Protein AF-A0A7Z9CHX5-F1 (afdb_monomer)

Secondary structure (DSSP, 8-state):
-PPP-HHHHHHT-SSHHHHHHHHHHHHHHHHT-HHHHHHHHHHHHHHHHHHHHHHHHHHH--HHHHHHHHHHHHHHHH-TT-THHHHHHHHHHHHTTSS-HHHHHHHHHHHHHHHHHHS--B-TTSPBP---HHHHHHHHHHHIIIIITS-GGGGGHHHHHHHHHHHHH-GGG--HHHHHHHHHHTT-

Nearest PDB structures (foldseek):
  7ae6-assembly1_B  TM=4.075E-01  e=6.495E-02  Aphanizomenon flos-aquae 2012/KM1/D3
  7bxo-assembly1_C  TM=3.123E-01  e=7.344E-01  Shewanella oneidensis MR-1
  6m6u-assembly1_I  TM=2.671E-01  e=7.344E-01  Shewanella oneidensis MR-1
  3nf4-assembly1_A-2  TM=2.092E-01  e=9.150E+00  Mycolicibacterium thermoresistibile

Mean predicted aligned error: 7.62 Å

Foldseek 3Di:
DDDDDLVVLLVLFPDPVLSVLLVQLVVCLVVQVLLSNLLSLLVSLLVLLLVLLVCCCPVVVDVLSVVLNVVLVVVCVVPVPDPVSSLVSLVSCVVLVVDDPLLSVLSVLSVVSNCQSVDQPQPPPRDRDRDDSVVSVVSSVSCSVRGRSDHSCVSCVVVVVVVLVVCVVVVVNPPVVVPVVSVVVVPD

pLDDT: mean 88.5, std 14.32, range [36.94, 98.69]

Solvent-accessible surface area (backbone atoms only — not comparable to full-atom values): 10564 Å² total; per-residue (Å²): 131,84,79,90,49,70,68,70,53,49,72,50,28,55,49,67,70,55,40,61,56,45,51,56,28,51,54,25,45,77,75,64,40,31,40,58,17,42,43,50,47,48,54,50,51,58,50,47,54,52,50,37,33,48,50,35,28,76,78,67,62,35,63,68,36,45,53,52,51,54,55,41,51,51,45,40,70,77,36,76,86,56,70,63,46,64,57,50,51,56,50,52,37,37,77,69,63,57,35,55,73,67,57,50,50,52,52,51,54,43,48,55,53,24,51,46,42,74,43,86,54,61,43,100,83,71,42,66,55,71,62,51,74,65,58,42,51,50,50,53,49,52,45,40,70,68,47,48,38,47,59,60,68,66,59,44,46,71,60,52,53,53,50,51,52,50,43,70,74,38,66,94,70,55,51,77,80,54,52,66,57,51,57,65,65,75,74,117

Sequence (188 aa):
MQEFSIDLASERIHNKRIREYFEEVKKSYYIGNYRSAIVILYTITITDLVYKLIELKDLYGDERATKILNEVEKLQNEKPQSPDWESKLVEELFKRKMLDASEKNNIEALKNHRHLCAHPIITQNYELYNPTKENARSHIRNILEEILTKSPLIWMRDIFEEFIVYISENKDLSVSVLKDDIESILTF

Radius of gyration: 19.94 Å; Cα contacts (8 Å, |Δi|>4): 168; chains: 1; bounding box: 38×42×65 Å

Organism: NCBI:txid1015

Structure (mmCIF, N/CA/C/O backbone):
data_AF-A0A7Z9CHX5-F1
#
_entry.id   AF-A0A7Z9CHX5-F1
#
loop_
_atom_site.group_PDB
_atom_site.id
_atom_site.type_symbol
_atom_site.label_atom_id
_atom_site.label_alt_id
_atom_site.label_comp_id
_atom_site.label_asym_id
_atom_site.label_entity_id
_atom_site.label_seq_id
_atom_site.pdbx_PDB_ins_code
_atom_site.Cartn_x
_atom_site.Cartn_y
_atom_site.Cartn_z
_atom_site.occupancy
_atom_site.B_iso_or_equiv
_atom_site.auth_seq_id
_atom_site.auth_comp_id
_atom_site.auth_asym_id
_atom_site.auth_atom_id
_atom_site.pdbx_PDB_model_num
ATOM 1 N N . MET A 1 1 ? 15.903 -21.264 6.590 1.00 50.12 1 MET A N 1
ATOM 2 C CA . MET A 1 1 ? 15.083 -20.056 6.365 1.00 50.12 1 MET A CA 1
ATOM 3 C C . MET A 1 1 ? 14.261 -20.329 5.117 1.00 50.12 1 MET A C 1
ATOM 5 O O . MET A 1 1 ? 14.862 -20.641 4.099 1.00 50.12 1 MET A O 1
ATOM 9 N N . GLN A 1 2 ? 12.933 -20.384 5.218 1.00 60.78 2 GLN A N 1
ATOM 10 C CA . GLN A 1 2 ? 12.078 -20.681 4.063 1.00 60.78 2 GLN A CA 1
ATOM 11 C C . GLN A 1 2 ? 12.155 -19.505 3.078 1.00 60.78 2 GLN A C 1
ATOM 13 O O . GLN A 1 2 ? 12.167 -18.350 3.505 1.00 60.78 2 GLN A O 1
ATOM 18 N N . GLU A 1 3 ? 12.282 -19.784 1.783 1.00 81.75 3 GLU A N 1
ATOM 19 C CA . GLU A 1 3 ? 12.372 -18.737 0.766 1.00 81.75 3 GLU A CA 1
ATOM 20 C C . GLU A 1 3 ? 11.036 -17.983 0.658 1.00 81.75 3 GLU A C 1
ATOM 22 O O . GLU A 1 3 ? 9.967 -18.594 0.650 1.00 81.75 3 GLU A O 1
ATOM 27 N N . PHE A 1 4 ? 11.083 -16.648 0.604 1.00 88.81 4 PHE A N 1
ATOM 28 C CA . PHE A 1 4 ? 9.880 -15.819 0.494 1.00 88.81 4 PHE A CA 1
ATOM 29 C C . PHE A 1 4 ? 9.125 -16.109 -0.813 1.00 88.81 4 PHE A C 1
ATOM 31 O O . PHE A 1 4 ? 9.686 -15.962 -1.905 1.00 88.81 4 PHE A O 1
ATOM 38 N N . SER A 1 5 ? 7.838 -16.444 -0.689 1.00 94.56 5 SER A N 1
ATOM 39 C CA . SER A 1 5 ? 6.918 -16.668 -1.806 1.00 94.56 5 SER A CA 1
ATOM 40 C C . SER A 1 5 ? 5.875 -15.554 -1.874 1.00 94.56 5 SER A C 1
ATOM 42 O O . SER A 1 5 ? 5.124 -15.344 -0.919 1.00 94.56 5 SER A O 1
ATOM 44 N N . ILE A 1 6 ? 5.814 -14.866 -3.020 1.00 96.00 6 ILE A N 1
ATOM 45 C CA . ILE A 1 6 ? 4.810 -13.826 -3.293 1.00 96.00 6 ILE A CA 1
ATOM 46 C C . ILE A 1 6 ? 3.403 -14.431 -3.254 1.00 96.00 6 ILE A C 1
ATOM 48 O O . ILE A 1 6 ? 2.499 -13.812 -2.701 1.00 96.00 6 ILE A O 1
ATOM 52 N N . ASP A 1 7 ? 3.221 -15.642 -3.790 1.00 95.12 7 ASP A N 1
ATOM 53 C CA . ASP A 1 7 ? 1.917 -16.307 -3.830 1.00 95.12 7 ASP A CA 1
ATOM 54 C C . ASP A 1 7 ? 1.389 -16.580 -2.421 1.00 95.12 7 ASP A C 1
ATOM 56 O O . ASP A 1 7 ? 0.318 -16.089 -2.068 1.00 95.12 7 ASP A O 1
ATOM 60 N N . LEU A 1 8 ? 2.187 -17.242 -1.577 1.00 94.81 8 LEU A N 1
ATOM 61 C CA . LEU A 1 8 ? 1.793 -17.544 -0.196 1.00 94.81 8 LEU A CA 1
ATOM 62 C C . LEU A 1 8 ? 1.582 -16.270 0.633 1.00 94.81 8 LEU A C 1
ATOM 64 O O . LEU A 1 8 ? 0.667 -16.187 1.449 1.00 94.81 8 LEU A O 1
ATOM 68 N N . ALA A 1 9 ? 2.419 -15.247 0.432 1.00 94.88 9 ALA A N 1
ATOM 69 C CA . ALA A 1 9 ? 2.255 -13.978 1.129 1.00 94.88 9 ALA A CA 1
ATOM 70 C C . ALA A 1 9 ? 0.977 -13.240 0.695 1.00 94.88 9 ALA A C 1
ATOM 72 O O . ALA A 1 9 ? 0.305 -12.659 1.547 1.00 94.88 9 ALA A O 1
ATOM 73 N N . SER A 1 10 ? 0.612 -13.301 -0.590 1.00 95.88 10 SER A N 1
ATOM 74 C CA . SER A 1 10 ? -0.576 -12.630 -1.133 1.00 95.88 10 SER A CA 1
ATOM 75 C C . SER A 1 10 ? -1.896 -13.183 -0.589 1.00 95.88 10 SER A C 1
ATOM 77 O O . SER A 1 10 ? -2.858 -12.435 -0.416 1.00 95.88 10 SER A O 1
ATOM 79 N N . GLU A 1 11 ? -1.945 -14.465 -0.221 1.00 95.56 11 GLU A N 1
ATOM 80 C CA . GLU A 1 11 ? -3.132 -15.066 0.402 1.00 95.56 11 GLU A CA 1
ATOM 81 C C . GLU A 1 11 ? -3.474 -14.399 1.742 1.00 95.56 11 GLU A C 1
ATOM 83 O O . GLU A 1 11 ? -4.648 -14.235 2.078 1.00 95.56 11 GLU A O 1
ATOM 88 N N . ARG A 1 12 ? -2.451 -13.918 2.458 1.00 95.75 12 ARG A N 1
ATOM 89 C CA . ARG A 1 12 ? -2.573 -13.263 3.768 1.00 95.75 12 ARG A CA 1
ATOM 90 C C . ARG A 1 12 ? -2.937 -11.779 3.697 1.00 95.75 12 ARG A C 1
ATOM 92 O O . ARG A 1 12 ? -3.021 -11.146 4.743 1.00 95.75 12 ARG A O 1
ATOM 99 N N . ILE A 1 13 ? -3.132 -11.202 2.507 1.00 97.69 13 ILE A N 1
ATOM 100 C CA . ILE A 1 13 ? -3.602 -9.812 2.378 1.00 97.69 13 ILE A CA 1
ATOM 101 C C . ILE A 1 13 ? -4.917 -9.664 3.151 1.00 97.69 13 ILE A C 1
ATOM 103 O O . ILE A 1 13 ? -5.828 -10.464 2.948 1.00 97.69 13 ILE A O 1
ATOM 107 N N . HIS A 1 14 ? -5.020 -8.657 4.020 1.00 94.19 14 HIS A N 1
ATOM 108 C CA . HIS A 1 14 ? -6.171 -8.465 4.912 1.00 94.19 14 HIS A CA 1
ATOM 109 C C . HIS A 1 14 ? -7.459 -8.211 4.119 1.00 94.19 14 HIS A C 1
ATOM 111 O O . HIS A 1 14 ? -8.457 -8.919 4.262 1.00 94.19 14 HIS A O 1
ATOM 117 N N . ASN A 1 15 ? -7.424 -7.235 3.210 1.00 95.75 15 ASN A N 1
ATOM 118 C CA . ASN A 1 15 ? -8.596 -6.827 2.447 1.00 95.75 15 ASN A CA 1
ATOM 119 C C . ASN A 1 15 ? -8.788 -7.684 1.181 1.00 95.75 15 ASN A C 1
ATOM 121 O O . ASN A 1 15 ? -7.935 -7.721 0.292 1.00 95.75 15 ASN A O 1
ATOM 125 N N . LYS A 1 16 ? -9.957 -8.326 1.048 1.00 96.25 16 LYS A N 1
ATOM 126 C CA . LYS A 1 16 ? -10.277 -9.191 -0.102 1.00 96.25 16 LYS A CA 1
ATOM 127 C C . LYS A 1 16 ? -10.200 -8.465 -1.454 1.00 96.25 16 LYS A C 1
ATOM 129 O O . LYS A 1 16 ? -9.682 -9.046 -2.401 1.00 96.25 16 LYS A O 1
ATOM 134 N N . ARG A 1 17 ? -10.670 -7.215 -1.546 1.00 96.88 17 ARG A N 1
ATOM 135 C CA . ARG A 1 17 ? -10.627 -6.434 -2.800 1.00 96.88 17 ARG A CA 1
ATOM 136 C C . ARG A 1 17 ? -9.188 -6.122 -3.202 1.00 96.88 17 ARG A C 1
ATOM 138 O O . ARG A 1 17 ? -8.826 -6.245 -4.363 1.00 96.88 17 ARG A O 1
ATOM 145 N N . ILE A 1 18 ? -8.349 -5.778 -2.225 1.00 98.12 18 ILE A N 1
ATOM 146 C CA . ILE A 1 18 ? -6.919 -5.541 -2.457 1.00 98.12 18 ILE A CA 1
ATOM 147 C C . ILE A 1 18 ? -6.226 -6.823 -2.918 1.00 98.12 18 ILE A C 1
ATOM 149 O O . ILE A 1 18 ? -5.409 -6.764 -3.832 1.00 98.12 18 ILE A O 1
ATOM 153 N N . ARG A 1 19 ? -6.590 -7.984 -2.359 1.00 97.69 19 ARG A N 1
ATOM 154 C CA . ARG A 1 19 ? -6.088 -9.286 -2.825 1.00 97.69 19 ARG A CA 1
ATOM 155 C C . ARG A 1 19 ? -6.434 -9.540 -4.295 1.00 97.69 19 ARG A C 1
ATOM 157 O O . ARG A 1 19 ? -5.580 -9.999 -5.041 1.00 97.69 19 ARG A O 1
ATOM 164 N N . GLU A 1 20 ? -7.654 -9.208 -4.716 1.00 97.19 20 GLU A N 1
ATOM 165 C CA . GLU A 1 20 ? -8.083 -9.326 -6.117 1.00 97.19 20 GLU A CA 1
ATOM 166 C C . GLU A 1 20 ? -7.266 -8.405 -7.038 1.00 97.19 20 GLU A C 1
ATOM 168 O O . GLU A 1 20 ? -6.763 -8.862 -8.064 1.00 97.19 20 GLU A O 1
ATOM 173 N N . TYR A 1 21 ? -7.041 -7.144 -6.652 1.00 97.75 21 TYR A N 1
ATOM 174 C CA . TYR A 1 21 ? -6.193 -6.221 -7.421 1.00 97.75 21 TYR A CA 1
ATOM 175 C C . TYR A 1 21 ? -4.714 -6.638 -7.439 1.00 97.75 21 TYR A C 1
ATOM 177 O O . TYR A 1 21 ? -4.013 -6.437 -8.431 1.00 97.75 21 TYR A O 1
ATOM 185 N N . PHE A 1 22 ? -4.227 -7.266 -6.367 1.00 98.31 22 PHE A N 1
ATOM 186 C CA . PHE A 1 22 ? -2.847 -7.742 -6.268 1.00 98.31 22 PHE A CA 1
ATOM 187 C C . PHE A 1 22 ? -2.510 -8.821 -7.315 1.00 98.31 22 PHE A C 1
ATOM 189 O O . PHE A 1 22 ? -1.349 -8.966 -7.707 1.00 98.31 22 PHE A O 1
ATOM 196 N N . GLU A 1 23 ? -3.503 -9.536 -7.852 1.00 98.00 23 GLU A N 1
ATOM 197 C CA . GLU A 1 23 ? -3.284 -10.483 -8.951 1.00 98.00 23 GLU A CA 1
ATOM 198 C C . GLU A 1 23 ? -2.727 -9.812 -10.216 1.00 98.00 23 GLU A C 1
ATOM 200 O O . GLU A 1 23 ? -1.956 -10.429 -10.955 1.00 98.00 23 GLU A O 1
ATOM 205 N N . GLU A 1 24 ? -3.044 -8.538 -10.462 1.00 97.56 24 GLU A N 1
ATOM 206 C CA . GLU A 1 24 ? -2.450 -7.781 -11.569 1.00 97.56 24 GLU A CA 1
ATOM 207 C C . GLU A 1 24 ? -0.955 -7.521 -11.345 1.00 97.56 24 GLU A C 1
ATOM 209 O O . GLU A 1 24 ? -0.154 -7.640 -12.282 1.00 97.56 24 GLU A O 1
ATOM 214 N N . VAL A 1 25 ? -0.562 -7.240 -10.097 1.00 98.38 25 VAL A N 1
ATOM 215 C CA . VAL A 1 25 ? 0.845 -7.085 -9.700 1.00 98.38 25 VAL A CA 1
ATOM 216 C C . VAL A 1 25 ? 1.593 -8.396 -9.916 1.00 98.38 25 VAL A C 1
ATOM 218 O O . VAL A 1 25 ? 2.643 -8.396 -10.561 1.00 98.38 25 VAL A O 1
ATOM 221 N N . LYS A 1 26 ? 1.033 -9.521 -9.449 1.00 97.94 26 LYS A N 1
ATOM 222 C CA . LYS A 1 26 ? 1.623 -10.860 -9.614 1.00 97.94 26 LYS A CA 1
ATOM 223 C C . LYS A 1 26 ? 1.834 -11.217 -11.076 1.00 97.94 26 LYS A C 1
ATOM 225 O O . LYS A 1 26 ? 2.949 -11.554 -11.471 1.00 97.94 26 LYS A O 1
ATOM 230 N N . LYS A 1 27 ? 0.782 -11.119 -11.893 1.00 98.12 27 LYS A N 1
ATOM 231 C CA . LYS A 1 27 ? 0.847 -11.448 -13.326 1.00 98.12 27 LYS A CA 1
ATOM 232 C C . LYS A 1 27 ? 1.874 -10.578 -14.044 1.00 98.12 27 LYS A C 1
ATOM 234 O O . LYS A 1 27 ? 2.693 -11.097 -14.799 1.00 98.12 27 LYS A O 1
ATOM 239 N N . SER A 1 28 ? 1.876 -9.274 -13.761 1.00 98.06 28 SER A N 1
ATOM 240 C CA . SER A 1 28 ? 2.847 -8.340 -14.337 1.00 98.06 28 SER A CA 1
ATOM 241 C C . SER A 1 28 ? 4.276 -8.687 -13.925 1.00 98.06 28 SER A C 1
ATOM 243 O O . SER A 1 28 ? 5.165 -8.714 -14.772 1.00 98.06 28 SER A O 1
ATOM 245 N N . TYR A 1 29 ? 4.500 -9.006 -12.649 1.00 98.19 29 TYR A N 1
ATOM 246 C CA . TYR A 1 29 ? 5.808 -9.402 -12.139 1.00 98.19 29 TYR A CA 1
ATOM 247 C C . TYR A 1 29 ? 6.320 -10.692 -12.796 1.00 98.19 29 TYR A C 1
ATOM 249 O O . TYR A 1 29 ? 7.445 -10.716 -13.292 1.00 98.19 29 TYR A O 1
ATOM 257 N N . TYR A 1 30 ? 5.496 -11.743 -12.859 1.00 97.81 30 TYR A N 1
ATOM 258 C CA . TYR A 1 30 ? 5.911 -13.045 -13.392 1.00 97.81 30 TYR A CA 1
ATOM 259 C C . TYR A 1 30 ? 6.197 -13.036 -14.897 1.00 97.81 30 TYR A C 1
ATOM 261 O O . TYR A 1 30 ? 7.071 -13.771 -15.351 1.00 97.81 30 TYR A O 1
ATOM 269 N N . ILE A 1 31 ? 5.510 -12.185 -15.663 1.00 97.38 31 ILE A N 1
ATOM 270 C CA . ILE A 1 31 ? 5.726 -12.033 -17.112 1.00 97.38 31 ILE A CA 1
ATOM 271 C C . ILE A 1 31 ? 6.896 -11.071 -17.418 1.00 97.38 31 ILE A C 1
ATOM 273 O O . ILE A 1 31 ? 7.358 -10.996 -18.553 1.00 97.38 31 ILE A O 1
ATOM 277 N N . GLY A 1 32 ? 7.429 -10.366 -16.413 1.00 97.12 32 GLY A N 1
ATOM 278 C CA . GLY A 1 32 ? 8.557 -9.440 -16.570 1.00 97.12 32 GLY A CA 1
ATOM 279 C C . GLY A 1 32 ? 8.164 -7.983 -16.839 1.00 97.12 32 GLY A C 1
ATOM 280 O O . GLY A 1 32 ? 9.024 -7.150 -17.118 1.00 97.12 32 GLY A O 1
ATOM 281 N N . ASN A 1 33 ? 6.883 -7.637 -16.698 1.00 97.12 33 ASN A N 1
ATOM 282 C CA . ASN A 1 33 ? 6.365 -6.272 -16.812 1.00 97.12 33 ASN A CA 1
ATOM 283 C C . ASN A 1 33 ? 6.581 -5.491 -15.503 1.00 97.12 33 ASN A C 1
ATOM 285 O O . ASN A 1 33 ? 5.632 -5.042 -14.854 1.00 97.12 33 ASN A O 1
ATOM 289 N N . TYR A 1 34 ? 7.840 -5.326 -15.093 1.00 97.56 34 TYR A N 1
ATOM 290 C CA . TYR A 1 34 ? 8.193 -4.773 -13.781 1.00 97.56 34 TYR A CA 1
ATOM 291 C C . TYR A 1 34 ? 7.761 -3.314 -13.591 1.00 97.56 34 TYR A C 1
ATOM 293 O O . TYR A 1 34 ? 7.336 -2.945 -12.497 1.00 97.56 34 TYR A O 1
ATOM 301 N N . ARG A 1 35 ? 7.798 -2.497 -14.653 1.00 95.75 35 ARG A N 1
ATOM 302 C CA . ARG A 1 35 ? 7.271 -1.119 -14.623 1.00 95.75 35 ARG A CA 1
ATOM 303 C C . ARG A 1 35 ? 5.796 -1.105 -14.226 1.00 95.75 35 ARG A C 1
ATOM 305 O O . ARG A 1 35 ? 5.418 -0.390 -13.303 1.00 95.75 35 ARG A O 1
ATOM 312 N N . SER A 1 36 ? 4.983 -1.930 -14.886 1.00 96.56 36 SER A N 1
ATOM 313 C CA . SER A 1 36 ? 3.549 -2.046 -14.604 1.00 96.56 36 SER A CA 1
ATOM 314 C C . SER A 1 36 ? 3.295 -2.606 -13.209 1.00 96.56 36 SER A C 1
ATOM 316 O O . SER A 1 36 ? 2.463 -2.068 -12.485 1.00 96.56 36 SER A O 1
ATOM 318 N N . ALA A 1 37 ? 4.058 -3.625 -12.798 1.00 98.19 37 ALA A N 1
ATOM 319 C CA . ALA A 1 37 ? 3.951 -4.199 -11.460 1.00 98.19 37 ALA A CA 1
ATOM 320 C C . ALA A 1 37 ? 4.184 -3.142 -10.365 1.00 98.19 37 ALA A C 1
ATOM 322 O O . ALA A 1 37 ? 3.389 -3.055 -9.436 1.00 98.19 37 ALA A O 1
ATOM 323 N N . ILE A 1 38 ? 5.218 -2.300 -10.499 1.00 98.19 38 ILE A N 1
ATOM 324 C CA . ILE A 1 38 ? 5.507 -1.212 -9.549 1.00 98.19 38 ILE A CA 1
ATOM 325 C C . ILE A 1 38 ? 4.393 -0.160 -9.532 1.00 98.19 38 ILE A C 1
ATOM 327 O O . ILE A 1 38 ? 3.987 0.283 -8.457 1.00 98.19 38 ILE A O 1
ATOM 331 N N . VAL A 1 39 ? 3.896 0.245 -10.705 1.00 97.50 39 VAL A N 1
ATOM 332 C CA . VAL A 1 39 ? 2.829 1.253 -10.802 1.00 97.50 39 VAL A CA 1
ATOM 333 C C . VAL A 1 39 ? 1.558 0.766 -10.105 1.00 97.50 39 VAL A C 1
ATOM 335 O O . VAL A 1 39 ? 1.023 1.486 -9.264 1.00 97.50 39 VAL A O 1
ATOM 338 N N . ILE A 1 40 ? 1.120 -0.462 -10.396 1.00 98.00 40 ILE A N 1
ATOM 339 C CA . ILE A 1 40 ? -0.094 -1.041 -9.805 1.00 98.00 40 ILE A CA 1
ATOM 340 C C . ILE A 1 40 ? 0.102 -1.290 -8.307 1.00 98.00 40 ILE A C 1
ATOM 342 O O . ILE A 1 40 ? -0.789 -0.967 -7.524 1.00 98.00 40 ILE A O 1
ATOM 346 N N . LEU A 1 41 ? 1.274 -1.790 -7.890 1.00 98.69 41 LEU A N 1
ATOM 347 C CA . LEU A 1 41 ? 1.590 -2.015 -6.478 1.00 98.69 41 LEU A CA 1
ATOM 348 C C . LEU A 1 41 ? 1.421 -0.732 -5.659 1.00 98.69 41 LEU A C 1
ATOM 350 O O . LEU A 1 41 ? 0.815 -0.763 -4.596 1.00 98.69 41 LEU A O 1
ATOM 354 N N . TYR A 1 42 ? 1.909 0.405 -6.155 1.00 98.50 42 TYR A N 1
ATOM 355 C CA . TYR A 1 42 ? 1.734 1.677 -5.458 1.00 98.50 42 TYR A CA 1
ATOM 356 C C . TYR A 1 42 ? 0.260 2.088 -5.358 1.00 98.50 42 TYR A C 1
ATOM 358 O O . TYR A 1 42 ? -0.202 2.463 -4.280 1.00 98.50 42 TYR A O 1
ATOM 366 N N . THR A 1 43 ? -0.495 1.962 -6.454 1.00 97.69 43 THR A N 1
ATOM 367 C CA . THR A 1 43 ? -1.931 2.274 -6.480 1.00 97.69 43 THR A CA 1
ATOM 368 C C . THR A 1 43 ? -2.708 1.469 -5.438 1.00 97.69 43 THR A C 1
ATOM 370 O O . THR A 1 43 ? -3.498 2.040 -4.681 1.00 97.69 43 THR A O 1
ATOM 373 N N . ILE A 1 44 ? -2.472 0.158 -5.352 1.00 98.25 44 ILE A N 1
ATOM 374 C CA . ILE A 1 44 ? -3.174 -0.686 -4.378 1.00 98.25 44 ILE A CA 1
ATOM 375 C C . ILE A 1 44 ? -2.703 -0.430 -2.944 1.00 98.25 44 ILE A C 1
ATOM 377 O O . ILE A 1 44 ? -3.530 -0.507 -2.045 1.00 98.25 44 ILE A O 1
ATOM 381 N N . THR A 1 45 ? -1.436 -0.059 -2.717 1.00 98.62 45 THR A N 1
ATOM 382 C CA . THR A 1 45 ? -0.937 0.330 -1.385 1.00 98.62 45 THR A CA 1
ATOM 383 C C . THR A 1 45 ? -1.698 1.532 -0.844 1.00 98.62 45 THR A C 1
ATOM 385 O O . THR A 1 45 ? -2.222 1.479 0.264 1.00 98.62 45 THR A O 1
ATOM 388 N N . ILE A 1 46 ? -1.810 2.607 -1.628 1.00 98.38 46 ILE A N 1
ATOM 389 C CA . ILE A 1 46 ? -2.542 3.809 -1.203 1.00 98.38 46 ILE A CA 1
ATOM 390 C C . ILE A 1 46 ? -4.027 3.491 -0.988 1.00 98.38 46 ILE A C 1
ATOM 392 O O . ILE A 1 46 ? -4.619 3.925 -0.001 1.00 98.38 46 ILE A O 1
ATOM 396 N N . THR A 1 47 ? -4.616 2.682 -1.870 1.00 97.94 47 THR A N 1
ATOM 397 C CA . THR A 1 47 ? -6.020 2.259 -1.751 1.00 97.94 47 THR A CA 1
ATOM 398 C C . THR A 1 47 ? -6.263 1.428 -0.486 1.00 97.94 47 THR A C 1
ATOM 400 O O . THR A 1 47 ? -7.249 1.651 0.214 1.00 97.94 47 THR A O 1
ATOM 403 N N . ASP A 1 48 ? -5.360 0.502 -0.158 1.00 98.50 48 ASP A N 1
ATOM 404 C CA . ASP A 1 48 ? -5.429 -0.330 1.047 1.00 98.50 48 ASP A CA 1
ATOM 405 C C 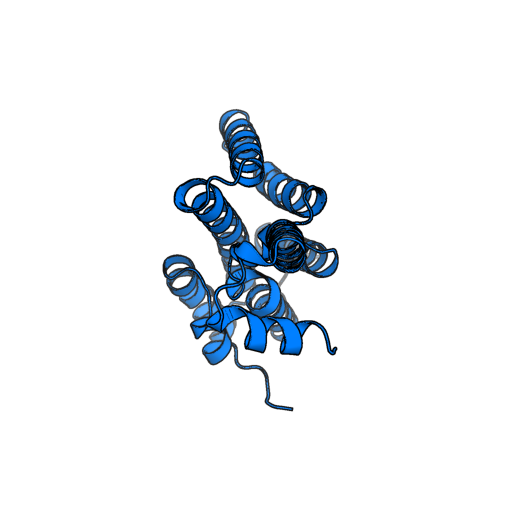. ASP A 1 48 ? -5.353 0.514 2.326 1.00 98.50 48 ASP A C 1
ATOM 407 O O . ASP A 1 48 ? -6.155 0.314 3.238 1.00 98.50 48 ASP A O 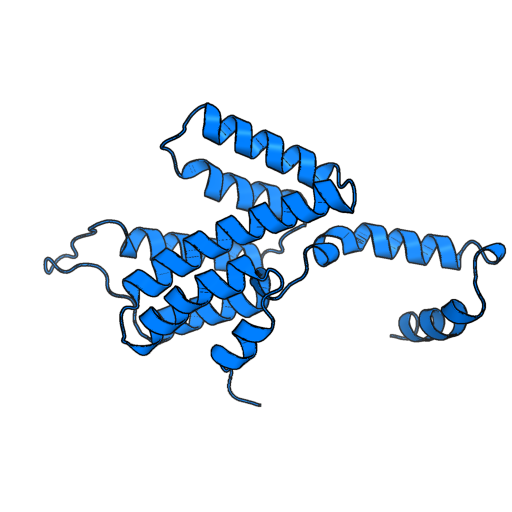1
ATOM 411 N N . LEU A 1 49 ? -4.469 1.519 2.370 1.00 98.50 49 LEU A N 1
ATOM 412 C CA . LEU A 1 49 ? -4.391 2.460 3.494 1.00 98.50 49 LEU A CA 1
ATOM 413 C C . LEU A 1 49 ? -5.714 3.211 3.703 1.00 98.50 49 LEU A C 1
ATOM 415 O O . LEU A 1 49 ? -6.181 3.331 4.836 1.00 98.50 49 LEU A O 1
ATOM 419 N N . VAL A 1 50 ? -6.354 3.669 2.623 1.00 98.12 50 VAL A N 1
ATOM 420 C CA . VAL A 1 50 ? -7.672 4.320 2.700 1.00 98.12 50 VAL A CA 1
ATOM 421 C C . VAL A 1 50 ? -8.739 3.343 3.197 1.00 98.12 50 VAL A C 1
ATOM 423 O O . VAL A 1 50 ? -9.515 3.689 4.085 1.00 98.12 50 VAL A O 1
ATOM 426 N N . TYR A 1 51 ? -8.774 2.111 2.682 1.00 98.12 51 TYR A N 1
ATOM 427 C CA . TYR A 1 51 ? -9.735 1.099 3.134 1.00 98.12 51 TYR A CA 1
ATOM 428 C C . TYR A 1 51 ? -9.569 0.745 4.608 1.00 98.12 51 TYR A C 1
ATOM 430 O O . TYR A 1 51 ? -10.568 0.613 5.310 1.00 98.12 51 TYR A O 1
ATOM 438 N N . LYS A 1 52 ? -8.334 0.660 5.095 1.00 97.88 52 LYS A N 1
ATOM 439 C CA . LYS A 1 52 ? -8.040 0.452 6.514 1.00 97.88 52 LYS A CA 1
ATOM 440 C C . LYS A 1 52 ? -8.539 1.596 7.387 1.00 97.88 52 LYS A C 1
ATOM 442 O O . LYS A 1 52 ? -9.134 1.346 8.429 1.00 97.88 52 LYS A O 1
ATOM 447 N N . LEU A 1 53 ? -8.360 2.843 6.953 1.00 98.06 53 LEU A N 1
ATOM 448 C CA . LEU A 1 53 ? -8.916 4.000 7.658 1.00 98.06 53 LEU A CA 1
ATOM 449 C C . LEU A 1 53 ? -10.449 3.988 7.672 1.00 98.06 53 LEU A C 1
ATOM 451 O O . LEU A 1 53 ? -11.049 4.318 8.693 1.00 98.06 53 LEU A O 1
ATOM 455 N N . ILE A 1 54 ? -11.084 3.596 6.565 1.00 97.62 54 ILE A N 1
ATOM 456 C CA . ILE A 1 54 ? -12.544 3.447 6.493 1.00 97.62 54 ILE A CA 1
ATOM 457 C C . ILE A 1 54 ? -13.011 2.355 7.460 1.00 97.62 54 ILE A C 1
ATOM 459 O O . ILE A 1 54 ? -13.945 2.590 8.217 1.00 97.62 54 ILE A O 1
ATOM 463 N N . GLU A 1 55 ? -12.332 1.206 7.499 1.00 96.62 55 GLU A N 1
ATOM 464 C CA . GLU A 1 55 ? -12.634 0.118 8.437 1.00 96.62 55 GLU A CA 1
ATOM 465 C C . GLU A 1 55 ? -12.523 0.586 9.899 1.00 96.62 55 GLU A C 1
ATOM 467 O O . GLU A 1 55 ? -13.432 0.344 10.691 1.00 96.62 55 GLU A O 1
ATOM 472 N N . LEU A 1 56 ? -11.463 1.327 10.245 1.00 95.81 56 LEU A N 1
ATOM 473 C CA . LEU A 1 56 ? -11.289 1.922 11.577 1.00 95.81 56 LEU A CA 1
ATOM 474 C C . LEU A 1 56 ? -12.389 2.915 11.943 1.00 95.81 56 LEU A C 1
ATOM 476 O O . LEU A 1 56 ? -12.892 2.894 13.067 1.00 95.81 56 LEU A O 1
ATOM 480 N N . LYS A 1 57 ? -12.780 3.772 11.000 1.00 96.25 57 LYS A N 1
ATOM 481 C CA . LYS A 1 57 ? -13.871 4.726 11.198 1.00 96.25 57 LYS A CA 1
ATOM 482 C C . LYS A 1 57 ? -15.206 4.008 11.401 1.00 96.25 57 LYS A C 1
ATOM 484 O O . LYS A 1 57 ? -15.897 4.278 12.377 1.00 96.25 57 LYS A O 1
ATOM 489 N N . ASP A 1 58 ? -15.567 3.118 10.482 1.00 95.94 58 ASP A N 1
ATOM 490 C CA . ASP A 1 58 ? -16.921 2.569 10.390 1.00 95.94 58 ASP A CA 1
ATOM 491 C C . ASP A 1 58 ? -17.180 1.463 11.420 1.00 95.94 58 ASP A C 1
ATOM 493 O O . ASP A 1 58 ? -18.284 1.380 11.955 1.00 95.94 58 ASP A O 1
ATOM 497 N N . LEU A 1 59 ? -16.184 0.615 11.707 1.00 93.75 59 LEU A N 1
ATOM 498 C CA . LEU A 1 59 ? -16.354 -0.523 12.620 1.00 93.75 59 LEU A CA 1
ATOM 499 C C . LEU A 1 59 ? -15.948 -0.207 14.060 1.00 93.75 59 LEU A C 1
ATOM 501 O O . LEU A 1 59 ? -16.526 -0.772 14.986 1.00 93.75 59 LEU A O 1
ATOM 505 N N . TYR A 1 60 ? -14.965 0.675 14.250 1.00 91.56 60 TYR A N 1
ATOM 506 C CA . TYR A 1 60 ? -14.368 0.934 15.565 1.00 91.56 60 TYR A CA 1
ATOM 507 C C . TYR A 1 60 ? -14.550 2.377 16.046 1.00 91.56 60 TYR A C 1
ATOM 509 O O . TYR A 1 60 ? -14.187 2.687 17.178 1.00 91.56 60 TYR A O 1
ATOM 517 N N . GLY A 1 61 ? -15.112 3.264 15.217 1.00 92.00 61 GLY A N 1
ATOM 518 C CA . GLY A 1 61 ? -15.326 4.663 15.583 1.00 92.00 61 GLY A CA 1
ATOM 519 C C . GLY A 1 61 ? -14.031 5.444 15.828 1.00 92.00 61 GLY A C 1
ATOM 520 O O . GLY A 1 61 ? -14.049 6.398 16.603 1.00 92.00 61 GLY A O 1
ATOM 521 N N . ASP A 1 62 ? -12.901 5.059 15.214 1.00 93.31 62 ASP A N 1
ATOM 522 C CA . ASP A 1 62 ? -11.619 5.740 15.448 1.00 93.31 62 ASP A CA 1
ATOM 523 C C . ASP A 1 62 ? -11.673 7.191 14.918 1.00 93.31 62 ASP A C 1
ATOM 525 O O . ASP A 1 62 ? -11.702 7.472 13.710 1.00 93.31 62 ASP A O 1
ATOM 529 N N . GLU A 1 63 ? -11.660 8.154 15.844 1.00 93.56 63 GLU A N 1
ATOM 530 C CA . GLU A 1 63 ? -11.661 9.579 15.516 1.00 93.56 63 GLU A CA 1
ATOM 531 C C . GLU A 1 63 ? -10.411 10.024 14.749 1.00 93.56 63 GLU A C 1
ATOM 533 O O . GLU A 1 63 ? -10.481 10.959 13.945 1.00 93.56 63 GLU A O 1
ATOM 538 N N . ARG A 1 64 ? -9.250 9.401 14.996 1.00 94.50 64 ARG A N 1
ATOM 539 C CA . ARG A 1 64 ? -8.009 9.715 14.273 1.00 94.50 64 ARG A CA 1
ATOM 540 C C . ARG A 1 64 ? -8.186 9.343 12.810 1.00 94.50 64 ARG A C 1
ATOM 542 O O . ARG A 1 64 ? -7.875 10.166 11.952 1.00 94.50 64 ARG A O 1
ATOM 549 N N . ALA A 1 65 ? -8.747 8.165 12.536 1.00 96.25 65 ALA A N 1
ATOM 550 C CA . ALA A 1 65 ? -9.029 7.727 11.174 1.00 96.25 65 ALA A CA 1
ATOM 551 C C . ALA A 1 65 ? -10.029 8.660 10.473 1.00 96.25 65 ALA A C 1
ATOM 553 O O . ALA A 1 65 ? -9.793 9.086 9.342 1.00 96.25 65 ALA A O 1
ATOM 554 N N . THR A 1 66 ? -11.084 9.068 11.185 1.00 96.88 66 THR A N 1
ATOM 555 C CA . THR A 1 66 ? -12.067 10.052 10.698 1.00 96.88 66 THR A CA 1
ATOM 556 C C . THR A 1 66 ? -11.407 11.376 10.301 1.00 96.88 66 THR A C 1
ATOM 558 O O . THR A 1 66 ? -11.661 11.899 9.217 1.00 96.88 66 THR A O 1
ATOM 561 N N . LYS A 1 67 ? -10.526 11.914 11.155 1.00 97.25 67 LYS A N 1
ATOM 562 C CA . LYS A 1 67 ? -9.812 13.176 10.899 1.00 97.25 67 LYS A CA 1
ATOM 563 C C . LYS A 1 67 ? -8.922 13.077 9.656 1.00 97.25 67 LYS A C 1
ATOM 565 O O . LYS A 1 67 ? -9.002 13.955 8.803 1.00 97.25 67 LYS A O 1
ATOM 570 N N . ILE A 1 68 ? -8.148 11.996 9.516 1.00 97.50 68 ILE A N 1
ATOM 571 C CA . ILE A 1 68 ? -7.286 11.777 8.339 1.00 97.50 68 ILE A CA 1
ATOM 572 C C . ILE A 1 68 ? -8.123 11.702 7.056 1.00 97.50 68 ILE A C 1
ATOM 574 O O . ILE A 1 68 ? -7.785 12.353 6.070 1.00 97.50 68 ILE A O 1
ATOM 578 N N . LEU A 1 69 ? -9.222 10.939 7.064 1.00 97.81 69 LEU A N 1
ATOM 579 C CA . LEU A 1 69 ? -10.093 10.800 5.893 1.00 97.81 69 LEU A CA 1
ATOM 580 C C . LEU A 1 69 ? -10.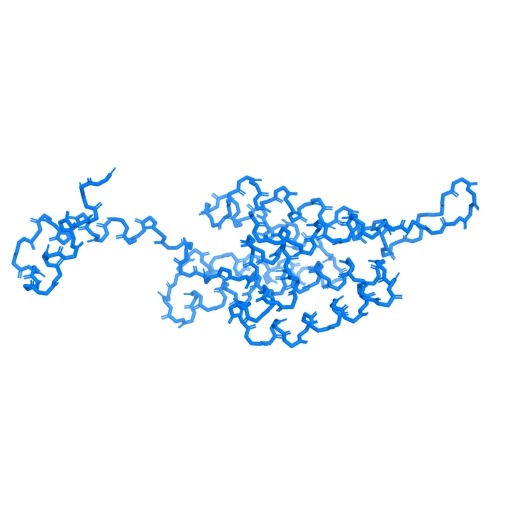682 12.148 5.459 1.00 97.81 69 LEU A C 1
ATOM 582 O O . LEU A 1 69 ? -10.637 12.464 4.274 1.00 97.81 69 LEU A O 1
ATOM 586 N N . ASN A 1 70 ? -11.147 12.967 6.405 1.00 97.06 70 ASN A N 1
ATOM 587 C CA . ASN A 1 70 ? -11.681 14.300 6.107 1.00 97.06 70 ASN A CA 1
ATOM 588 C C . ASN A 1 70 ? -10.609 15.242 5.527 1.00 97.06 70 ASN A C 1
ATOM 590 O O . ASN A 1 70 ? -10.887 16.019 4.613 1.00 97.06 70 ASN A O 1
ATOM 594 N N . GLU A 1 71 ? -9.378 15.191 6.048 1.00 95.44 71 GLU A N 1
ATOM 595 C CA . GLU A 1 71 ? -8.252 15.972 5.517 1.00 95.44 71 GLU A CA 1
ATOM 596 C C . GLU A 1 71 ? -7.909 15.558 4.077 1.00 95.44 71 GLU A C 1
ATOM 598 O O . GLU A 1 71 ? -7.708 16.417 3.216 1.00 95.44 71 GLU A O 1
ATOM 603 N N . VAL A 1 72 ? -7.888 14.251 3.798 1.00 95.06 72 VAL A N 1
ATOM 604 C CA . VAL A 1 72 ? -7.642 13.708 2.454 1.00 95.06 72 VAL A CA 1
ATOM 605 C C . VAL A 1 72 ? -8.765 14.076 1.485 1.00 95.06 72 VAL A C 1
ATOM 607 O O . VAL A 1 72 ? -8.481 14.553 0.387 1.00 95.06 72 VAL A O 1
ATOM 610 N N . GLU A 1 73 ? -10.027 13.918 1.887 1.00 95.00 73 GLU A N 1
ATOM 611 C CA . GLU A 1 73 ? -11.192 14.262 1.065 1.00 95.00 73 GLU A CA 1
ATOM 612 C C . GLU A 1 73 ? -11.192 15.751 0.696 1.00 95.00 73 GLU A C 1
ATOM 614 O O . GLU A 1 73 ? -11.423 16.118 -0.458 1.00 95.00 73 GLU A O 1
ATOM 619 N N . LYS A 1 74 ? -10.846 16.625 1.647 1.00 95.44 74 LYS A N 1
ATOM 620 C CA . LYS A 1 74 ? -10.698 18.058 1.384 1.00 95.44 74 LYS A CA 1
ATOM 621 C C . LYS A 1 74 ? -9.642 18.333 0.309 1.00 95.44 74 LYS A C 1
ATOM 623 O O . LYS A 1 74 ? -9.905 19.105 -0.610 1.00 95.44 74 LYS A O 1
ATOM 628 N N . LEU A 1 75 ? -8.478 17.686 0.385 1.00 93.81 75 LEU A N 1
ATOM 629 C CA . LEU A 1 75 ? -7.408 17.856 -0.606 1.00 93.81 75 LEU A CA 1
ATOM 630 C C . LEU A 1 75 ? -7.810 17.350 -1.992 1.00 93.81 75 LEU A C 1
ATOM 632 O O . LEU A 1 75 ? -7.510 18.005 -2.991 1.00 93.81 75 LEU A O 1
ATOM 636 N N . GLN A 1 76 ? -8.506 16.215 -2.053 1.00 92.50 76 GLN A N 1
ATOM 637 C CA . GLN A 1 76 ? -9.039 15.675 -3.303 1.00 92.50 76 GLN A CA 1
ATOM 638 C C . GLN A 1 76 ? -10.078 16.619 -3.921 1.00 92.50 76 GLN A C 1
ATOM 640 O O . GLN A 1 76 ? -10.034 16.862 -5.122 1.00 92.50 76 GLN A O 1
ATOM 645 N N . ASN A 1 77 ? -10.962 17.215 -3.117 1.00 93.56 77 ASN A N 1
ATOM 646 C CA . ASN A 1 77 ? -11.965 18.165 -3.604 1.00 93.56 77 ASN A CA 1
ATOM 647 C C . ASN A 1 77 ? -11.351 19.495 -4.072 1.00 93.56 77 ASN A C 1
ATOM 649 O O . ASN A 1 77 ? -11.783 20.052 -5.081 1.00 93.56 77 ASN A O 1
ATOM 653 N N . GLU A 1 78 ? -10.330 20.002 -3.375 1.00 93.19 78 GLU A N 1
ATOM 654 C CA . GLU A 1 78 ? -9.618 21.228 -3.761 1.00 93.19 78 GLU A CA 1
ATOM 655 C C . GLU A 1 78 ? -8.760 21.035 -5.021 1.00 93.19 78 GLU A C 1
ATOM 657 O O . GLU A 1 78 ? -8.640 21.952 -5.838 1.00 93.19 78 GLU A O 1
ATOM 662 N N . LYS A 1 79 ? -8.151 19.852 -5.189 1.00 91.62 79 LYS A N 1
ATOM 663 C CA . LYS A 1 79 ? -7.272 19.524 -6.322 1.00 91.62 79 LYS A CA 1
ATOM 664 C C . LYS A 1 79 ? -7.545 18.111 -6.872 1.00 91.62 79 LYS A C 1
ATOM 666 O O . LYS A 1 79 ? -6.692 17.234 -6.723 1.00 91.62 79 LYS A O 1
ATOM 671 N N . PRO A 1 80 ? -8.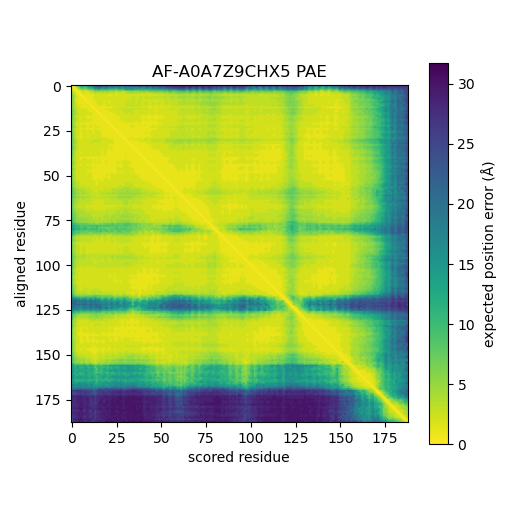651 17.889 -7.608 1.00 86.00 80 PRO A N 1
ATOM 672 C CA . PRO A 1 80 ? -9.075 16.545 -8.038 1.00 86.00 80 PRO A CA 1
ATOM 673 C C . PRO A 1 80 ? -8.085 15.789 -8.928 1.00 86.00 80 PRO A C 1
ATOM 675 O O . PRO A 1 80 ? -8.103 14.565 -8.981 1.00 86.00 80 PRO A O 1
ATOM 678 N N . GLN A 1 81 ? -7.227 16.512 -9.650 1.00 87.44 81 GLN A N 1
ATOM 679 C CA . GLN A 1 81 ? -6.227 15.928 -10.548 1.00 87.44 81 GLN A CA 1
ATOM 680 C C . GLN A 1 81 ? -4.835 15.811 -9.915 1.00 87.44 81 GLN A C 1
ATOM 682 O O . GLN A 1 81 ? -3.922 15.292 -10.557 1.00 87.44 81 GLN A O 1
ATOM 687 N N . SER A 1 82 ? -4.640 16.313 -8.690 1.00 88.62 82 SER A N 1
ATOM 688 C CA . SER A 1 82 ? -3.331 16.268 -8.042 1.00 88.62 82 SER A CA 1
ATOM 689 C C . SER A 1 82 ? -3.137 14.954 -7.279 1.00 88.62 82 SER A C 1
ATOM 691 O O . SER A 1 82 ? -3.978 14.618 -6.446 1.00 88.62 82 SER A O 1
ATOM 693 N N . PRO A 1 83 ? -2.013 14.240 -7.473 1.00 89.12 83 PRO A N 1
ATOM 694 C CA . PRO A 1 83 ? -1.648 13.087 -6.651 1.00 89.12 83 PRO A CA 1
ATOM 695 C C . PRO A 1 83 ? -1.040 13.484 -5.289 1.00 89.12 83 PRO A C 1
ATOM 697 O O . PRO A 1 83 ? -0.649 12.616 -4.512 1.00 89.12 83 PRO A O 1
ATOM 700 N N . ASP A 1 84 ? -0.933 14.779 -4.963 1.00 91.69 84 ASP A N 1
ATOM 701 C CA . ASP A 1 84 ? -0.261 15.249 -3.738 1.00 91.69 84 ASP A CA 1
ATOM 702 C C . ASP A 1 84 ? -0.896 14.690 -2.453 1.00 91.69 84 ASP A C 1
ATOM 704 O O . ASP A 1 84 ? -0.198 14.445 -1.462 1.00 91.69 84 ASP A O 1
ATOM 708 N N . TRP A 1 85 ? -2.211 14.443 -2.471 1.00 95.75 85 TRP A N 1
ATOM 709 C CA . TRP A 1 85 ? -2.940 13.891 -1.326 1.00 95.75 85 TRP A CA 1
ATOM 710 C C . TRP A 1 85 ? -2.413 12.508 -0.910 1.00 95.75 85 TRP A C 1
ATOM 712 O O . TRP A 1 85 ? -2.442 12.188 0.275 1.00 95.75 85 TRP A O 1
ATOM 722 N N . GLU A 1 86 ? -1.878 11.714 -1.846 1.00 96.62 86 GLU A N 1
ATOM 723 C CA . GLU A 1 86 ? -1.340 10.372 -1.578 1.00 96.62 86 GLU A CA 1
ATOM 724 C C . GLU A 1 86 ? -0.133 10.454 -0.637 1.00 96.62 86 GLU A C 1
ATOM 726 O O . GLU A 1 86 ? 0.021 9.660 0.289 1.00 96.62 86 GLU A O 1
ATOM 731 N N . SER A 1 87 ? 0.713 11.468 -0.840 1.00 96.06 87 SER A N 1
ATOM 732 C CA . SER A 1 87 ? 1.884 11.711 0.014 1.00 96.06 87 SER A CA 1
ATOM 733 C C . SER A 1 87 ? 1.455 12.238 1.370 1.00 96.06 87 SER A C 1
ATOM 735 O O . SER A 1 87 ? 1.971 11.817 2.404 1.00 96.06 87 SER A O 1
ATOM 737 N N . LYS A 1 88 ? 0.458 13.126 1.360 1.00 96.62 88 LYS A N 1
ATOM 738 C CA . LYS A 1 88 ? -0.089 13.698 2.578 1.00 96.62 88 LYS A CA 1
ATOM 739 C C . LYS A 1 88 ? -0.730 12.637 3.472 1.00 96.62 88 LYS A C 1
ATOM 741 O O . LYS A 1 88 ? -0.522 12.673 4.679 1.00 96.62 88 LYS A O 1
ATOM 746 N N . LEU A 1 89 ? -1.437 11.668 2.890 1.00 98.19 89 LEU A N 1
ATOM 747 C CA . LEU A 1 89 ? -1.988 10.521 3.610 1.00 98.19 89 LEU A CA 1
ATOM 748 C C . LEU A 1 89 ? -0.892 9.766 4.377 1.00 98.19 89 LEU A C 1
ATOM 750 O O . LEU A 1 89 ? -1.026 9.545 5.578 1.00 98.19 89 LEU A O 1
ATOM 754 N N . VAL A 1 90 ? 0.204 9.406 3.702 1.00 98.12 90 VAL A N 1
ATOM 755 C CA . VAL A 1 90 ? 1.321 8.670 4.319 1.00 98.12 90 VAL A CA 1
ATOM 756 C C . VAL A 1 90 ? 1.973 9.490 5.438 1.00 98.12 90 VAL A C 1
ATOM 758 O O . VAL A 1 90 ? 2.277 8.955 6.504 1.00 98.12 90 VAL A O 1
ATOM 761 N N . GLU A 1 91 ? 2.140 10.800 5.239 1.00 97.62 91 GLU A N 1
ATOM 762 C CA . GLU A 1 91 ? 2.645 11.697 6.281 1.00 97.62 91 GLU A CA 1
ATOM 763 C C . GLU A 1 91 ? 1.737 11.750 7.513 1.00 97.62 91 GLU A C 1
ATOM 765 O O . GLU A 1 91 ? 2.240 11.704 8.635 1.00 97.62 91 GLU A O 1
ATOM 770 N N . GLU A 1 92 ? 0.421 11.868 7.330 1.00 97.50 92 GLU A N 1
ATOM 771 C CA . GLU A 1 92 ? -0.525 11.951 8.447 1.00 97.50 92 GLU A CA 1
ATOM 772 C C . GLU A 1 92 ? -0.632 10.628 9.213 1.00 97.50 92 GLU A C 1
ATOM 774 O O . GLU A 1 92 ? -0.667 10.635 10.446 1.00 97.50 92 GLU A O 1
ATOM 779 N N . LEU A 1 93 ? -0.581 9.490 8.513 1.00 97.00 93 LEU A N 1
ATOM 780 C CA . LEU A 1 93 ? -0.491 8.170 9.141 1.00 97.00 93 LEU A CA 1
ATOM 781 C C . LEU A 1 93 ? 0.767 8.045 10.013 1.00 97.00 93 LEU A C 1
ATOM 783 O O . LEU A 1 93 ? 0.684 7.624 11.168 1.00 97.00 93 LEU A O 1
ATOM 787 N N . PHE A 1 94 ? 1.922 8.475 9.500 1.00 96.69 94 PHE A N 1
ATOM 788 C CA . PHE A 1 94 ? 3.175 8.465 10.257 1.00 96.69 94 PHE A CA 1
ATOM 789 C C . PHE A 1 94 ? 3.133 9.407 11.470 1.00 96.69 94 PHE A C 1
ATOM 791 O O . PHE A 1 94 ? 3.469 9.005 12.584 1.00 96.69 94 PHE A O 1
ATOM 798 N N . LYS A 1 95 ? 2.652 10.648 11.303 1.00 95.69 95 LYS A N 1
ATOM 799 C CA . LYS A 1 95 ? 2.515 11.619 12.411 1.00 95.69 95 LYS A CA 1
ATOM 800 C C . LYS A 1 95 ? 1.638 11.100 13.545 1.00 95.69 95 LYS A C 1
ATOM 802 O O . LYS A 1 95 ? 1.868 11.436 14.705 1.00 95.69 95 LYS A O 1
ATOM 807 N N . ARG A 1 96 ? 0.631 10.291 13.214 1.00 93.62 96 ARG A N 1
ATOM 808 C CA . ARG A 1 96 ? -0.312 9.695 14.167 1.00 93.62 96 ARG A CA 1
ATOM 809 C C . ARG A 1 96 ? 0.129 8.324 14.679 1.00 93.62 96 ARG A C 1
ATOM 811 O O . ARG A 1 96 ? -0.665 7.672 15.350 1.00 93.62 96 ARG A O 1
ATOM 818 N N . LYS A 1 97 ? 1.375 7.918 14.396 1.00 92.31 97 LYS A N 1
ATOM 819 C CA . LYS A 1 97 ? 1.977 6.633 14.792 1.00 92.31 97 LYS A CA 1
ATOM 820 C C . LYS A 1 97 ? 1.214 5.404 14.278 1.00 92.31 97 LYS A C 1
ATOM 822 O O . LYS A 1 97 ? 1.310 4.330 14.857 1.0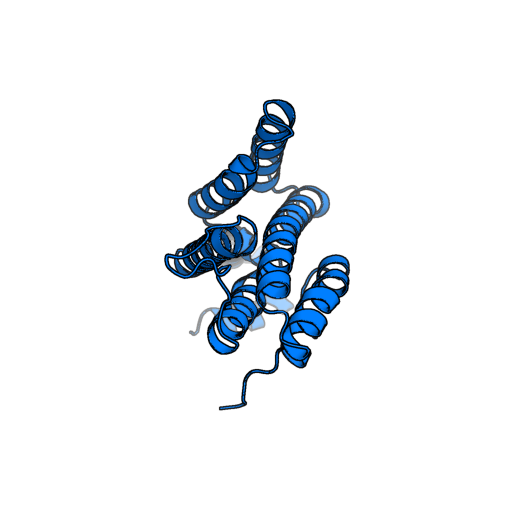0 92.31 97 LYS A O 1
ATOM 827 N N . MET A 1 98 ? 0.454 5.560 13.194 1.00 94.06 98 MET A N 1
ATOM 828 C CA . MET A 1 98 ? -0.173 4.439 12.488 1.00 94.06 98 MET A CA 1
ATOM 829 C C . MET A 1 98 ? 0.819 3.762 11.536 1.00 94.06 98 MET A C 1
ATOM 831 O O . MET A 1 98 ? 0.629 2.612 11.171 1.00 94.06 98 MET A O 1
ATOM 835 N N . LEU A 1 99 ? 1.887 4.463 11.151 1.00 95.75 99 LEU A N 1
ATOM 836 C CA . LEU A 1 99 ? 3.026 3.876 10.453 1.00 95.75 99 LEU A CA 1
ATOM 837 C C . LEU A 1 99 ? 4.309 4.139 11.231 1.00 95.75 99 LEU A C 1
ATOM 839 O O . LEU A 1 99 ? 4.475 5.216 11.815 1.00 95.75 99 LEU A O 1
ATOM 843 N N . ASP A 1 100 ? 5.228 3.183 11.189 1.00 94.81 100 ASP A N 1
ATOM 844 C CA . ASP A 1 100 ? 6.596 3.360 11.652 1.00 94.81 100 ASP A CA 1
ATOM 845 C C . ASP A 1 100 ? 7.508 3.953 10.559 1.00 94.81 100 ASP A C 1
ATOM 847 O O . ASP A 1 100 ? 7.100 4.256 9.431 1.00 94.81 100 ASP A O 1
ATOM 851 N N . ALA A 1 101 ? 8.771 4.191 10.919 1.00 96.44 101 ALA A N 1
ATOM 852 C CA . ALA A 1 101 ? 9.739 4.789 10.006 1.00 96.44 101 ALA A CA 1
ATOM 853 C C . ALA A 1 101 ? 10.121 3.854 8.846 1.00 96.44 101 ALA A C 1
ATOM 855 O O . ALA A 1 101 ? 10.381 4.341 7.746 1.00 96.44 101 ALA A O 1
ATOM 856 N N . SER A 1 102 ? 10.167 2.537 9.073 1.00 96.50 102 SER A N 1
ATOM 857 C CA . SER A 1 102 ? 10.477 1.544 8.036 1.00 96.50 102 SER A CA 1
ATOM 858 C C . SER A 1 102 ? 9.357 1.503 7.001 1.00 96.50 102 SER A C 1
ATOM 860 O O . SER A 1 102 ? 9.609 1.676 5.808 1.00 96.50 102 SER A O 1
ATOM 862 N N . GLU A 1 103 ? 8.114 1.399 7.471 1.00 97.44 103 GLU A N 1
ATOM 863 C CA . GLU A 1 103 ? 6.908 1.356 6.645 1.00 97.44 103 GLU A CA 1
ATOM 864 C C . GLU A 1 103 ? 6.786 2.606 5.772 1.00 97.44 103 GLU A C 1
ATOM 866 O O . GLU A 1 103 ? 6.619 2.518 4.550 1.00 97.44 103 GLU A O 1
ATOM 871 N N . LYS A 1 104 ? 6.941 3.789 6.382 1.00 97.94 104 LYS A N 1
ATOM 872 C CA . LYS A 1 104 ? 6.931 5.060 5.655 1.00 97.94 104 LYS A CA 1
ATOM 873 C C . LYS A 1 104 ? 8.017 5.089 4.574 1.00 97.94 104 LYS A C 1
ATOM 875 O O . LYS A 1 104 ? 7.716 5.409 3.423 1.00 97.94 104 LYS A O 1
ATOM 880 N N . ASN A 1 105 ? 9.257 4.742 4.925 1.00 98.00 105 ASN A N 1
ATOM 881 C CA . ASN A 1 105 ? 10.377 4.757 3.982 1.00 98.00 105 ASN A CA 1
ATOM 882 C C . ASN A 1 105 ? 10.156 3.789 2.812 1.00 98.00 105 ASN A C 1
ATOM 884 O O . ASN A 1 105 ? 10.463 4.129 1.669 1.00 98.00 105 ASN A O 1
ATOM 888 N N . ASN A 1 106 ? 9.593 2.606 3.064 1.00 98.31 106 ASN A N 1
ATOM 889 C CA . ASN A 1 106 ? 9.288 1.636 2.016 1.00 98.31 106 ASN A CA 1
ATOM 890 C C . ASN A 1 106 ? 8.195 2.138 1.062 1.00 98.31 106 ASN A C 1
ATOM 892 O O . ASN A 1 106 ? 8.334 1.996 -0.157 1.00 98.31 106 ASN A O 1
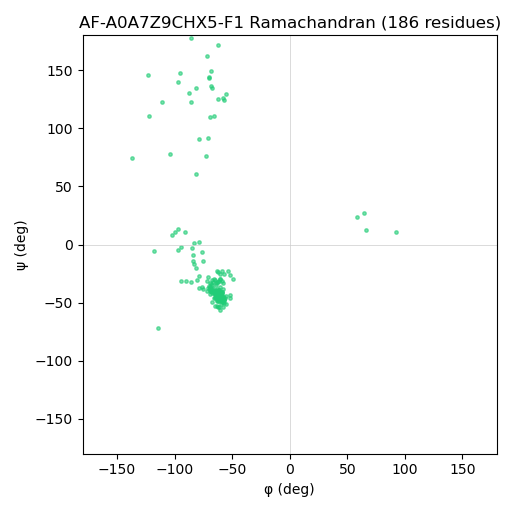ATOM 896 N N . ILE A 1 107 ? 7.151 2.797 1.577 1.00 98.56 107 ILE A N 1
ATOM 897 C CA . ILE A 1 107 ? 6.118 3.426 0.739 1.00 98.56 107 ILE A CA 1
ATOM 898 C C . ILE A 1 107 ? 6.707 4.580 -0.089 1.00 98.56 107 ILE A C 1
ATOM 900 O O . ILE A 1 107 ? 6.410 4.699 -1.281 1.00 98.56 107 ILE A O 1
ATOM 904 N N . GLU A 1 108 ? 7.567 5.415 0.498 1.00 97.94 108 GLU A N 1
ATOM 905 C CA . GLU A 1 108 ? 8.232 6.517 -0.212 1.00 97.94 108 GLU A CA 1
ATOM 906 C C . GLU A 1 108 ? 9.196 6.011 -1.295 1.00 97.94 108 GLU A C 1
ATOM 908 O O . GLU A 1 108 ? 9.197 6.524 -2.419 1.00 97.94 108 GLU A O 1
ATOM 913 N N . ALA A 1 109 ? 9.966 4.960 -1.009 1.00 97.94 109 ALA A N 1
ATOM 914 C CA . ALA A 1 109 ? 10.827 4.312 -1.992 1.00 97.94 109 ALA A CA 1
ATOM 915 C C . ALA A 1 109 ? 10.010 3.752 -3.168 1.00 97.94 109 ALA A C 1
ATOM 917 O O . ALA A 1 109 ? 10.384 3.937 -4.333 1.00 97.94 109 ALA A O 1
ATOM 918 N N . LEU A 1 110 ? 8.867 3.118 -2.882 1.00 98.38 110 LEU A N 1
ATOM 919 C CA . LEU A 1 110 ? 7.948 2.643 -3.910 1.00 98.38 110 LEU A CA 1
ATOM 920 C C . LEU A 1 110 ? 7.381 3.801 -4.743 1.00 98.38 110 LEU A C 1
ATOM 922 O O . LEU A 1 110 ? 7.390 3.721 -5.972 1.00 98.38 110 LEU A O 1
ATOM 926 N N . LYS A 1 111 ? 6.942 4.894 -4.106 1.00 97.25 111 LYS A N 1
ATOM 927 C CA . LYS A 1 111 ? 6.449 6.100 -4.793 1.00 97.25 111 LYS A CA 1
ATOM 928 C C . LYS A 1 111 ? 7.492 6.655 -5.762 1.00 97.25 111 LYS A C 1
ATOM 930 O O . LYS A 1 111 ? 7.164 6.963 -6.910 1.00 97.25 111 LYS A O 1
ATOM 935 N N . ASN A 1 112 ? 8.747 6.756 -5.325 1.00 95.25 112 ASN A N 1
ATOM 936 C CA . ASN A 1 112 ? 9.838 7.272 -6.149 1.00 95.25 112 ASN A CA 1
ATOM 937 C C . ASN A 1 112 ? 10.054 6.399 -7.393 1.00 95.25 112 ASN A C 1
ATOM 939 O O . ASN A 1 112 ? 10.099 6.915 -8.509 1.00 95.25 112 ASN A O 1
ATOM 943 N N . HIS A 1 113 ? 10.090 5.071 -7.241 1.00 95.31 113 HIS A N 1
ATOM 944 C CA . HIS A 1 113 ? 10.184 4.167 -8.392 1.00 95.31 113 HIS A CA 1
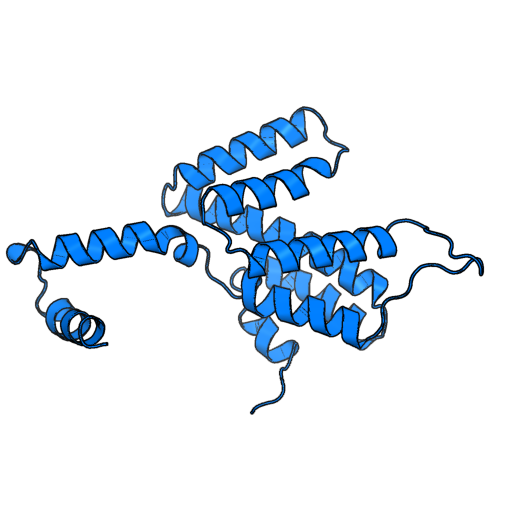ATOM 945 C C . HIS A 1 113 ? 8.927 4.185 -9.269 1.00 95.31 113 HIS A C 1
ATOM 947 O O . HIS A 1 113 ? 9.044 4.117 -10.493 1.00 95.31 113 HIS A O 1
ATOM 953 N N . ARG A 1 114 ? 7.731 4.338 -8.690 1.00 95.31 114 ARG A N 1
ATOM 954 C CA . ARG A 1 114 ? 6.489 4.536 -9.448 1.00 95.31 114 ARG A CA 1
ATOM 955 C C . ARG A 1 114 ? 6.557 5.803 -10.290 1.00 95.31 114 ARG A C 1
ATOM 957 O O . ARG A 1 114 ? 6.119 5.772 -11.435 1.00 95.31 114 ARG A O 1
ATOM 964 N N . HIS A 1 115 ? 7.112 6.897 -9.769 1.00 92.75 115 HIS A N 1
ATOM 965 C CA . HIS A 1 115 ? 7.303 8.126 -10.538 1.00 92.75 115 HIS A CA 1
ATOM 966 C C . HIS A 1 115 ? 8.209 7.881 -11.756 1.00 92.75 115 HIS A C 1
ATOM 968 O O . HIS A 1 115 ? 7.811 8.205 -12.875 1.00 92.75 115 HIS A O 1
ATOM 974 N N . LEU A 1 116 ? 9.351 7.207 -11.566 1.00 91.38 116 LEU A N 1
ATOM 975 C CA . LEU A 1 116 ? 10.248 6.823 -12.666 1.00 91.38 116 LEU A CA 1
ATOM 976 C C . LEU A 1 116 ? 9.573 5.892 -13.689 1.00 91.38 116 LEU A C 1
ATOM 978 O O . LEU A 1 116 ? 9.828 5.990 -14.885 1.00 91.38 116 LEU A O 1
ATOM 982 N N . CYS A 1 117 ? 8.715 4.977 -13.231 1.00 91.44 117 CYS A N 1
AT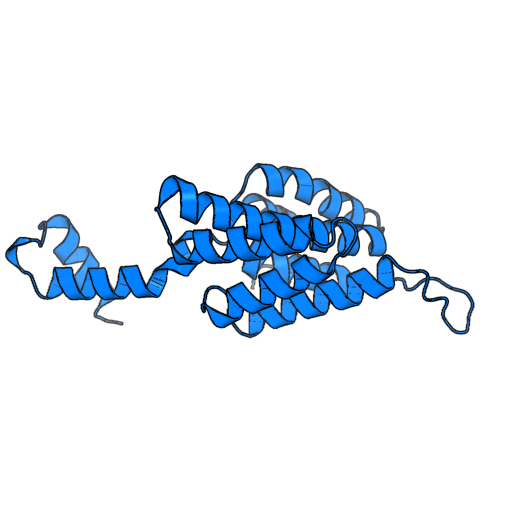OM 983 C CA . CYS A 1 117 ? 8.030 4.027 -14.106 1.00 91.44 117 CYS A CA 1
ATOM 984 C C . CYS A 1 117 ? 6.871 4.664 -14.885 1.00 91.44 117 CYS A C 1
ATOM 986 O O . CYS A 1 117 ? 6.647 4.280 -16.031 1.00 91.44 117 CYS A O 1
ATOM 988 N N . ALA A 1 118 ? 6.127 5.597 -14.287 1.00 85.50 118 ALA A N 1
ATOM 989 C CA . ALA A 1 118 ? 4.922 6.182 -14.876 1.00 85.50 118 ALA A CA 1
ATOM 990 C C . ALA A 1 118 ? 5.210 7.377 -15.796 1.00 85.50 118 ALA A C 1
ATOM 992 O O . ALA A 1 118 ? 4.491 7.578 -16.773 1.00 85.50 118 ALA A O 1
ATOM 993 N N . HIS A 1 119 ? 6.249 8.162 -15.503 1.00 76.88 119 HIS A N 1
ATOM 994 C CA . HIS A 1 119 ? 6.617 9.319 -16.315 1.00 76.88 119 HIS A CA 1
ATOM 995 C C . HIS A 1 119 ? 7.737 8.954 -17.294 1.00 76.88 119 HIS A C 1
ATOM 997 O O . HIS A 1 119 ? 8.663 8.235 -16.916 1.00 76.88 119 HIS A O 1
ATOM 1003 N N . PRO A 1 120 ? 7.690 9.436 -18.549 1.00 69.56 120 PRO A N 1
ATOM 1004 C CA . PRO A 1 120 ? 8.744 9.204 -19.525 1.00 69.56 120 PRO A CA 1
ATOM 1005 C C . PRO A 1 120 ? 9.968 10.051 -19.165 1.00 69.56 120 PRO A C 1
ATOM 1007 O O . PRO A 1 120 ? 10.239 11.085 -19.770 1.00 69.56 120 PRO A O 1
ATOM 1010 N N . ILE A 1 121 ? 10.709 9.617 -18.148 1.00 66.38 121 ILE A N 1
ATOM 1011 C CA . ILE A 1 121 ? 12.059 10.104 -17.899 1.00 66.38 121 ILE A CA 1
ATOM 1012 C C . ILE A 1 121 ? 12.932 9.366 -18.897 1.00 66.38 121 ILE A C 1
ATOM 1014 O O . ILE A 1 121 ? 13.359 8.231 -18.686 1.00 66.38 121 ILE A O 1
ATOM 1018 N N . ILE A 1 122 ? 13.081 10.010 -20.044 1.00 65.50 122 ILE A N 1
ATOM 1019 C CA . ILE A 1 122 ? 13.912 9.544 -21.134 1.00 65.50 122 ILE A CA 1
ATOM 1020 C C . ILE A 1 122 ? 15.358 9.681 -20.654 1.00 65.50 122 ILE A C 1
ATOM 1022 O O . ILE A 1 122 ? 15.852 10.787 -20.431 1.00 65.50 122 ILE A O 1
ATOM 1026 N N . THR A 1 123 ? 16.005 8.543 -20.409 1.00 64.44 123 THR A N 1
ATOM 1027 C CA . THR A 1 123 ? 17.422 8.500 -20.025 1.00 64.44 123 THR A CA 1
ATOM 1028 C C . THR A 1 123 ? 18.299 9.074 -21.143 1.00 64.44 123 THR A C 1
ATOM 1030 O O . THR A 1 123 ? 17.832 9.310 -22.257 1.00 64.44 123 THR A O 1
ATOM 1033 N N . GLN A 1 124 ? 19.598 9.265 -20.882 1.00 62.84 124 GLN A N 1
ATOM 1034 C CA . GLN A 1 124 ? 20.550 9.756 -21.893 1.00 62.84 124 GLN A CA 1
ATOM 1035 C C . GLN A 1 124 ? 20.546 8.920 -23.192 1.00 62.84 124 GLN A C 1
ATOM 1037 O O . GLN A 1 124 ? 20.889 9.442 -24.248 1.00 62.84 124 GLN A O 1
ATOM 1042 N N . ASN A 1 125 ? 20.095 7.661 -23.126 1.00 71.12 125 ASN A N 1
ATOM 1043 C CA . ASN A 1 125 ? 20.015 6.730 -24.255 1.00 71.12 125 ASN A CA 1
ATOM 1044 C C . ASN A 1 125 ? 18.626 6.656 -24.914 1.00 71.12 125 ASN A C 1
ATOM 1046 O O . ASN A 1 125 ? 18.361 5.743 -25.687 1.00 71.12 125 ASN A O 1
ATOM 1050 N N . TYR A 1 126 ? 17.724 7.587 -24.610 1.00 74.44 126 TYR A N 1
ATOM 1051 C CA . TYR A 1 126 ? 16.343 7.605 -25.098 1.00 74.44 126 TYR A CA 1
ATOM 1052 C C . TYR A 1 126 ? 15.426 6.467 -24.609 1.00 74.44 126 TYR A C 1
ATOM 1054 O O . TYR A 1 126 ? 14.312 6.300 -25.106 1.00 74.44 126 TYR A O 1
ATOM 1062 N N . GLU A 1 127 ? 15.853 5.712 -23.598 1.00 80.00 127 GLU A N 1
ATOM 1063 C CA . GLU A 1 127 ? 15.082 4.600 -23.040 1.00 80.00 127 GLU A CA 1
ATOM 1064 C C . GLU A 1 127 ? 14.266 5.023 -21.816 1.00 80.00 127 GLU A C 1
ATOM 1066 O O . GLU A 1 127 ? 14.687 5.876 -21.024 1.00 80.00 127 GLU A O 1
ATOM 1071 N N . LEU A 1 128 ? 13.106 4.382 -21.647 1.00 84.44 128 LEU A N 1
ATOM 1072 C CA . LEU A 1 128 ? 12.298 4.479 -20.434 1.00 84.44 128 LEU A CA 1
ATOM 1073 C C . LEU A 1 128 ? 12.997 3.753 -19.285 1.00 84.44 128 LEU A C 1
ATOM 1075 O O . LEU A 1 128 ? 13.569 2.680 -19.476 1.00 84.44 128 LEU A O 1
ATOM 1079 N N . TYR A 1 129 ? 12.869 4.288 -18.071 1.00 87.88 129 TYR A N 1
ATOM 1080 C CA . TYR A 1 129 ? 13.333 3.586 -16.879 1.00 87.88 129 TYR A CA 1
ATOM 1081 C C . TYR A 1 129 ? 12.658 2.213 -16.756 1.00 87.88 129 TYR A C 1
ATOM 1083 O O . TYR A 1 129 ? 11.427 2.117 -16.715 1.00 87.88 129 TYR A O 1
ATOM 1091 N N . ASN A 1 130 ? 13.473 1.160 -16.661 1.00 88.19 130 ASN A N 1
ATOM 1092 C CA . ASN A 1 130 ? 13.022 -0.209 -16.462 1.00 88.19 130 ASN A CA 1
ATOM 1093 C C . ASN A 1 130 ? 13.649 -0.787 -15.179 1.00 88.19 130 ASN A C 1
ATOM 1095 O O . ASN A 1 130 ? 14.861 -1.010 -15.145 1.00 88.19 130 ASN A O 1
ATOM 1099 N N . PRO A 1 131 ? 12.864 -1.019 -14.114 1.00 93.25 131 PRO A N 1
ATOM 1100 C CA . PRO A 1 131 ? 13.371 -1.602 -12.881 1.00 93.25 131 PRO A CA 1
ATOM 1101 C C . PRO A 1 131 ? 13.776 -3.062 -13.104 1.00 93.25 131 PRO A C 1
ATOM 1103 O O . PRO A 1 131 ? 13.174 -3.784 -13.902 1.00 93.25 131 PRO A O 1
ATOM 1106 N N . THR A 1 132 ? 14.780 -3.522 -12.358 1.00 96.44 132 THR A N 1
ATOM 1107 C CA . THR A 1 132 ? 15.184 -4.933 -12.393 1.00 96.44 132 THR A CA 1
ATOM 1108 C C . THR A 1 132 ? 14.144 -5.827 -11.710 1.00 96.44 132 THR A C 1
ATOM 1110 O O . THR A 1 132 ? 13.352 -5.366 -10.878 1.00 96.44 132 THR A O 1
ATOM 1113 N N . LYS A 1 133 ? 14.199 -7.135 -11.998 1.00 97.31 133 LYS A N 1
ATOM 1114 C CA . LYS A 1 133 ? 13.394 -8.151 -11.302 1.00 97.31 133 LYS A CA 1
ATOM 1115 C C . LYS A 1 133 ? 13.533 -8.049 -9.783 1.00 97.31 133 LYS A C 1
ATOM 1117 O O . LYS A 1 133 ? 12.532 -8.112 -9.074 1.00 97.31 133 LYS A O 1
ATOM 1122 N N . GLU A 1 134 ? 14.755 -7.856 -9.294 1.00 97.31 134 GLU A N 1
ATOM 1123 C CA . GLU A 1 134 ? 15.042 -7.782 -7.860 1.00 97.31 134 GLU A CA 1
ATOM 1124 C C . GLU A 1 134 ? 14.507 -6.494 -7.233 1.00 97.31 134 GLU A C 1
ATOM 1126 O O . GLU A 1 134 ? 13.948 -6.537 -6.139 1.00 97.31 134 GLU A O 1
ATOM 1131 N N . ASN A 1 135 ? 14.567 -5.360 -7.944 1.00 96.56 135 ASN A N 1
ATOM 1132 C CA . ASN A 1 135 ? 13.940 -4.128 -7.460 1.00 96.56 135 ASN A CA 1
ATOM 1133 C C . ASN A 1 135 ? 12.423 -4.289 -7.320 1.00 96.56 135 ASN A C 1
ATOM 1135 O O . ASN A 1 135 ? 11.863 -3.914 -6.292 1.00 96.56 135 ASN A O 1
ATOM 1139 N N . ALA A 1 136 ? 11.758 -4.862 -8.328 1.00 97.88 136 ALA A N 1
ATOM 1140 C CA . ALA A 1 136 ? 10.322 -5.115 -8.260 1.00 97.88 136 ALA A CA 1
ATOM 1141 C C . ALA A 1 136 ? 9.978 -6.113 -7.144 1.00 97.88 136 ALA A C 1
ATOM 1143 O O . ALA A 1 136 ? 9.059 -5.868 -6.365 1.00 97.88 136 ALA A O 1
ATOM 1144 N N . ARG A 1 137 ? 10.751 -7.201 -7.011 1.00 97.69 137 ARG A N 1
ATOM 1145 C CA . ARG A 1 137 ? 10.555 -8.214 -5.965 1.00 97.69 137 ARG A CA 1
ATOM 1146 C C . ARG A 1 137 ? 10.697 -7.630 -4.563 1.00 97.69 137 ARG A C 1
ATOM 1148 O O . ARG A 1 137 ? 9.889 -7.952 -3.697 1.00 97.69 137 ARG A O 1
ATOM 1155 N N . SER A 1 138 ? 11.697 -6.774 -4.349 1.00 97.94 138 SER A N 1
ATOM 1156 C CA . SER A 1 138 ? 11.924 -6.106 -3.064 1.00 97.94 138 SER A CA 1
ATOM 1157 C C . SER A 1 138 ? 10.735 -5.232 -2.675 1.00 97.94 138 SER A C 1
ATOM 1159 O O . SER A 1 138 ? 10.235 -5.351 -1.562 1.00 97.94 138 SER A O 1
ATOM 1161 N N . HIS A 1 139 ? 10.241 -4.405 -3.601 1.00 98.44 139 HIS A N 1
ATOM 1162 C CA . HIS A 1 139 ? 9.069 -3.560 -3.355 1.00 98.44 139 HIS A CA 1
ATOM 1163 C C . HIS A 1 139 ? 7.822 -4.382 -3.042 1.00 98.44 139 HIS A C 1
ATOM 1165 O O . HIS A 1 139 ? 7.130 -4.102 -2.067 1.00 98.44 139 HIS A O 1
ATOM 1171 N N . ILE A 1 140 ? 7.565 -5.426 -3.836 1.00 98.50 140 ILE A N 1
ATOM 1172 C CA . ILE A 1 140 ? 6.430 -6.331 -3.627 1.00 98.50 140 ILE A CA 1
ATOM 1173 C C . ILE A 1 140 ? 6.487 -6.954 -2.233 1.00 98.50 140 ILE A C 1
ATOM 1175 O O . ILE A 1 140 ? 5.480 -6.961 -1.527 1.00 98.50 140 ILE A O 1
ATOM 1179 N N . ARG A 1 141 ? 7.654 -7.464 -1.831 1.00 97.88 141 ARG A N 1
ATOM 1180 C CA . ARG A 1 141 ? 7.837 -8.086 -0.523 1.00 97.88 141 ARG A CA 1
ATOM 1181 C C . ARG A 1 141 ? 7.579 -7.101 0.613 1.00 97.88 141 ARG A C 1
ATOM 1183 O O . ARG A 1 141 ? 6.750 -7.403 1.466 1.00 97.88 141 ARG A O 1
ATOM 1190 N N . ASN A 1 142 ? 8.251 -5.950 0.597 1.00 97.75 142 ASN A N 1
ATOM 1191 C CA . ASN A 1 142 ? 8.151 -4.966 1.675 1.00 97.75 142 ASN A CA 1
ATOM 1192 C C . ASN A 1 142 ? 6.696 -4.517 1.852 1.00 97.75 142 ASN A C 1
ATOM 1194 O O . ASN A 1 142 ? 6.161 -4.577 2.950 1.00 97.75 142 ASN A O 1
ATOM 1198 N N . ILE A 1 143 ? 6.008 -4.177 0.759 1.00 98.25 143 ILE A N 1
ATOM 1199 C CA . ILE A 1 143 ? 4.604 -3.757 0.818 1.00 98.25 143 ILE A CA 1
ATOM 1200 C C . ILE A 1 143 ? 3.664 -4.875 1.272 1.00 98.25 143 ILE A C 1
ATOM 1202 O O . ILE A 1 143 ? 2.750 -4.615 2.054 1.00 98.25 143 ILE A O 1
ATOM 1206 N N . LEU A 1 144 ? 3.855 -6.111 0.803 1.00 97.19 144 LEU A N 1
ATOM 1207 C CA . LEU A 1 144 ? 3.043 -7.241 1.256 1.00 97.19 144 LEU A CA 1
ATOM 1208 C C . LEU A 1 144 ? 3.187 -7.453 2.766 1.00 97.19 144 LEU A C 1
ATOM 1210 O O . LEU A 1 144 ? 2.187 -7.471 3.484 1.00 97.19 144 LEU A O 1
ATOM 1214 N N . GLU A 1 145 ? 4.420 -7.631 3.240 1.00 94.62 145 GLU A N 1
ATOM 1215 C CA . GLU A 1 145 ? 4.703 -7.993 4.633 1.00 94.62 145 GLU A CA 1
ATOM 1216 C C . GLU A 1 145 ? 4.384 -6.846 5.597 1.00 94.62 145 GLU A C 1
ATOM 1218 O O . GLU A 1 145 ? 3.823 -7.076 6.667 1.00 94.62 145 GLU A O 1
ATOM 1223 N N . GLU A 1 146 ? 4.702 -5.609 5.223 1.00 94.88 146 GLU A N 1
ATOM 1224 C CA . GLU A 1 146 ? 4.566 -4.475 6.131 1.00 94.88 146 GLU A CA 1
ATOM 1225 C C . GLU A 1 146 ? 3.199 -3.803 6.063 1.00 94.88 146 GLU A C 1
ATOM 1227 O O . GLU A 1 146 ? 2.731 -3.304 7.080 1.00 94.88 146 GLU A O 1
ATOM 1232 N N . ILE A 1 147 ? 2.542 -3.801 4.901 1.00 96.94 147 ILE A N 1
ATOM 1233 C CA . ILE A 1 147 ? 1.287 -3.072 4.705 1.00 96.94 147 ILE A CA 1
ATOM 1234 C C . ILE A 1 147 ? 0.145 -4.051 4.451 1.00 96.94 147 ILE A C 1
ATOM 1236 O O . ILE A 1 147 ? -0.692 -4.250 5.327 1.00 96.94 147 ILE A O 1
ATOM 1240 N N . LEU A 1 148 ? 0.092 -4.695 3.284 1.00 97.81 148 LEU A N 1
ATOM 1241 C CA . LEU A 1 148 ? -1.139 -5.330 2.784 1.00 97.81 148 LEU A CA 1
ATOM 1242 C C . LEU A 1 148 ? -1.624 -6.510 3.641 1.00 97.81 148 LEU A C 1
ATOM 1244 O O . LEU A 1 148 ? -2.825 -6.770 3.712 1.00 97.81 148 LEU A O 1
ATOM 1248 N N . THR A 1 149 ? -0.710 -7.235 4.289 1.00 96.69 149 THR A N 1
ATOM 1249 C CA . THR A 1 149 ? -1.059 -8.366 5.169 1.00 96.69 149 THR A CA 1
ATOM 1250 C C . THR A 1 149 ? -1.434 -7.950 6.592 1.00 96.69 149 THR A C 1
ATOM 1252 O O . THR A 1 149 ? -2.018 -8.748 7.323 1.00 96.69 149 THR A O 1
ATOM 1255 N N . LYS A 1 150 ? -1.146 -6.708 7.005 1.00 94.00 150 LYS A N 1
ATOM 1256 C CA . LYS A 1 150 ? -1.467 -6.231 8.355 1.00 94.00 150 LYS A CA 1
ATOM 1257 C C . LYS A 1 150 ? -2.925 -5.796 8.460 1.00 94.00 150 LYS A C 1
ATOM 1259 O O . LYS A 1 150 ? -3.423 -5.056 7.612 1.00 94.00 150 LYS A O 1
ATOM 1264 N N . SER A 1 151 ? -3.580 -6.2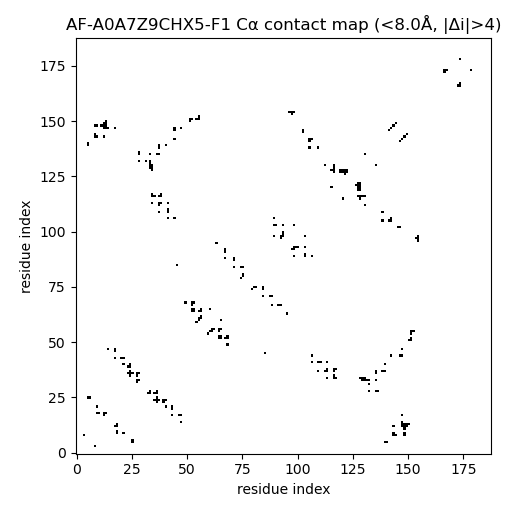14 9.541 1.00 93.06 151 SER A N 1
ATOM 1265 C CA . SER A 1 151 ? -4.907 -5.724 9.926 1.00 93.06 151 SER A CA 1
ATOM 1266 C C . SER A 1 151 ? -4.828 -4.269 10.416 1.00 93.06 151 SER A C 1
ATOM 1268 O O . SER A 1 151 ? -3.863 -3.926 11.106 1.00 93.06 151 SER A O 1
ATOM 1270 N N . PRO A 1 152 ? -5.834 -3.417 10.128 1.00 92.56 152 PRO A N 1
ATOM 1271 C CA . PRO A 1 152 ? -5.893 -2.047 10.644 1.00 92.56 152 PRO A CA 1
ATOM 1272 C C . PRO A 1 152 ? -5.891 -1.964 12.175 1.00 92.56 152 PRO A C 1
ATOM 1274 O O . PRO A 1 152 ? -5.482 -0.947 12.729 1.00 92.56 152 PRO A O 1
ATOM 1277 N N . LEU A 1 153 ? -6.291 -3.036 12.871 1.00 89.56 153 LEU A N 1
ATOM 1278 C CA . LEU A 1 153 ? -6.290 -3.103 14.336 1.00 89.56 153 LEU A CA 1
ATOM 1279 C C . LEU A 1 153 ? -4.911 -2.852 14.955 1.00 89.56 153 LEU A C 1
ATOM 1281 O O . LEU A 1 153 ? -4.828 -2.376 16.086 1.00 89.56 153 LEU A O 1
ATOM 1285 N N . ILE A 1 154 ? -3.826 -3.118 14.221 1.00 86.69 154 ILE A N 1
ATOM 1286 C CA . ILE A 1 154 ? -2.472 -2.865 14.723 1.00 86.69 154 ILE A CA 1
ATOM 1287 C C . ILE A 1 154 ? -2.223 -1.373 15.009 1.00 86.69 154 ILE A C 1
ATOM 1289 O O . ILE A 1 154 ? -1.415 -1.039 15.869 1.00 86.69 154 ILE A O 1
ATOM 1293 N N . TRP A 1 155 ? -2.969 -0.468 14.364 1.00 89.88 155 TRP A N 1
ATOM 1294 C CA . TRP A 1 155 ? -2.897 0.984 14.584 1.00 89.88 155 TRP A CA 1
ATOM 1295 C C . TRP A 1 155 ? -3.597 1.448 15.873 1.00 89.88 155 TRP A C 1
ATOM 1297 O O . TRP A 1 155 ? -3.510 2.620 16.252 1.00 89.88 155 TRP A O 1
ATOM 1307 N N . MET A 1 156 ? -4.290 0.539 16.561 1.00 84.06 156 MET A N 1
ATOM 1308 C CA . MET A 1 156 ? -4.949 0.780 17.847 1.00 84.06 156 MET A CA 1
ATOM 1309 C C . MET A 1 156 ? -4.152 0.218 19.033 1.00 84.06 156 MET A C 1
ATOM 1311 O O . MET A 1 156 ? -4.663 0.219 20.148 1.00 84.06 156 MET A O 1
ATOM 1315 N N . ARG A 1 157 ? -2.915 -0.262 18.824 1.00 77.12 157 ARG A N 1
ATOM 1316 C CA . ARG A 1 157 ? -2.129 -0.964 19.854 1.00 77.12 157 ARG A CA 1
ATOM 1317 C C . ARG A 1 157 ? -2.028 -0.198 21.176 1.00 77.12 157 ARG A C 1
ATOM 1319 O O . ARG A 1 157 ? -2.289 -0.794 22.210 1.00 77.12 157 ARG A O 1
ATOM 1326 N N . ASP A 1 158 ? -1.745 1.102 21.134 1.00 75.50 158 ASP A N 1
ATOM 1327 C CA . ASP A 1 158 ? -1.628 1.929 22.346 1.00 75.50 158 ASP A CA 1
ATOM 1328 C C . ASP A 1 158 ? -2.929 1.906 23.182 1.00 75.50 158 ASP A C 1
ATOM 1330 O O . ASP A 1 158 ? -2.887 1.802 24.403 1.00 75.50 158 ASP A O 1
ATOM 1334 N N . ILE A 1 159 ? -4.097 1.904 22.523 1.00 75.56 159 ILE A N 1
ATOM 1335 C CA . ILE A 1 159 ? -5.410 1.823 23.188 1.00 75.56 159 ILE A CA 1
ATOM 1336 C C . ILE A 1 159 ? -5.600 0.444 23.832 1.00 75.56 159 ILE A C 1
ATOM 1338 O O . ILE A 1 159 ? -6.126 0.339 24.938 1.00 75.56 159 ILE A O 1
ATOM 1342 N N . PHE A 1 160 ? -5.173 -0.624 23.153 1.00 76.31 160 PHE A N 1
ATOM 1343 C CA . PHE A 1 160 ? -5.238 -1.977 23.706 1.00 76.31 160 PHE A CA 1
ATOM 1344 C C . PHE A 1 160 ? -4.292 -2.161 24.896 1.00 76.31 160 PHE A C 1
ATOM 1346 O O . PHE A 1 160 ? -4.677 -2.803 25.869 1.00 76.31 160 PHE A O 1
ATOM 1353 N N . GLU A 1 161 ? -3.089 -1.587 24.849 1.00 77.94 161 GLU A N 1
ATOM 1354 C CA . GLU A 1 161 ? -2.139 -1.615 25.966 1.00 77.94 161 GLU A CA 1
ATOM 1355 C C . GLU A 1 161 ? -2.712 -0.886 27.192 1.00 77.94 161 GLU A C 1
ATOM 1357 O O . GLU A 1 161 ? -2.751 -1.463 28.280 1.00 77.94 161 GLU A O 1
ATOM 1362 N N . GLU A 1 162 ? -3.255 0.324 27.015 1.00 78.00 162 GLU A N 1
ATOM 1363 C CA . GLU A 1 162 ? -3.949 1.060 28.083 1.00 78.00 162 GLU A CA 1
ATOM 1364 C C . GLU A 1 162 ? -5.140 0.269 28.649 1.00 78.00 162 GLU A C 1
ATOM 1366 O O . GLU A 1 162 ? -5.341 0.213 29.864 1.00 78.00 162 GLU A O 1
ATOM 1371 N N . PHE A 1 163 ? -5.909 -0.397 27.784 1.00 79.62 163 PHE A N 1
ATOM 1372 C CA . PHE A 1 163 ? -7.041 -1.225 28.194 1.00 79.62 163 PHE A CA 1
ATOM 1373 C C . PHE A 1 163 ? -6.616 -2.459 29.008 1.00 79.62 163 PHE A C 1
ATOM 1375 O O . PHE A 1 163 ? -7.259 -2.785 30.008 1.00 79.62 163 PHE A O 1
ATOM 1382 N N . ILE A 1 164 ? -5.523 -3.130 28.626 1.00 79.38 164 ILE A N 1
ATOM 1383 C CA . ILE A 1 164 ? -4.968 -4.269 29.376 1.00 79.38 164 ILE A CA 1
ATOM 1384 C C . ILE A 1 164 ? -4.499 -3.818 30.761 1.00 79.38 164 ILE A C 1
ATOM 1386 O O . ILE A 1 164 ? -4.826 -4.471 31.755 1.00 79.38 164 ILE A O 1
ATOM 1390 N N . VAL A 1 165 ? -3.788 -2.687 30.841 1.00 79.81 165 VAL A N 1
ATOM 1391 C CA . VAL A 1 165 ? -3.373 -2.100 32.125 1.00 79.81 165 VAL A CA 1
ATOM 1392 C C . VAL A 1 165 ? -4.602 -1.823 32.988 1.00 79.81 165 VAL A C 1
ATOM 1394 O O . VAL A 1 165 ? -4.670 -2.304 34.120 1.00 79.81 165 VAL A O 1
ATOM 1397 N N . TYR A 1 166 ? -5.625 -1.174 32.429 1.00 78.38 166 TYR A N 1
ATOM 1398 C CA . TYR A 1 166 ? -6.866 -0.874 33.140 1.00 78.38 166 TYR A CA 1
ATOM 1399 C C . TYR A 1 166 ? -7.568 -2.131 33.686 1.00 78.38 166 TYR A C 1
ATOM 1401 O O . TYR A 1 166 ? -7.992 -2.140 34.843 1.00 78.38 166 TYR A O 1
ATOM 1409 N N . ILE A 1 167 ? -7.670 -3.212 32.903 1.00 81.25 167 ILE A N 1
ATOM 1410 C CA . ILE A 1 167 ? -8.239 -4.486 33.381 1.00 81.25 167 ILE A CA 1
ATOM 1411 C C . ILE A 1 167 ? -7.394 -5.076 34.514 1.00 81.25 167 ILE A C 1
ATOM 1413 O O . ILE A 1 167 ? -7.950 -5.554 35.503 1.00 81.25 167 ILE A O 1
ATOM 1417 N N . SER A 1 168 ? -6.066 -5.045 34.389 1.00 76.69 168 SER A N 1
ATOM 1418 C CA . SER A 1 168 ? -5.167 -5.615 35.400 1.00 76.69 168 SER A CA 1
ATOM 1419 C C . SER A 1 168 ? -5.273 -4.897 36.754 1.00 76.69 168 SER A C 1
ATOM 1421 O O . SER A 1 168 ? -5.192 -5.533 37.808 1.00 76.69 168 SER A O 1
ATOM 1423 N N . GLU A 1 169 ? -5.532 -3.587 36.729 1.00 79.69 169 GLU A N 1
ATOM 1424 C CA . GLU A 1 169 ? -5.713 -2.750 37.916 1.00 79.69 169 GLU A CA 1
ATOM 1425 C C . GLU A 1 169 ? -7.108 -2.908 38.546 1.00 79.69 169 GLU A C 1
ATOM 1427 O O . GLU A 1 169 ? -7.261 -2.773 39.762 1.00 79.69 169 GLU A O 1
ATOM 1432 N N . ASN A 1 170 ? -8.125 -3.265 37.754 1.00 76.25 170 ASN A N 1
ATOM 1433 C CA . ASN A 1 170 ? -9.509 -3.424 38.204 1.00 76.25 170 ASN A CA 1
ATOM 1434 C C . ASN A 1 170 ? -9.884 -4.910 38.339 1.00 76.25 170 ASN A C 1
ATOM 1436 O O . ASN A 1 170 ? -10.590 -5.476 37.504 1.00 76.25 170 ASN A O 1
ATOM 1440 N N . LYS A 1 171 ? -9.441 -5.539 39.442 1.00 60.31 171 LYS A N 1
ATOM 1441 C CA . LYS A 1 171 ? -9.631 -6.978 39.749 1.00 60.31 171 LYS A CA 1
ATOM 1442 C C . LYS A 1 171 ? -11.070 -7.495 39.599 1.00 60.31 171 LYS A C 1
ATOM 1444 O O . LYS A 1 171 ? -11.240 -8.662 39.254 1.00 60.31 171 LYS A O 1
ATOM 1449 N N . ASP A 1 172 ? -12.085 -6.659 39.801 1.00 62.34 172 ASP A N 1
ATOM 1450 C CA . ASP A 1 172 ? -13.500 -7.051 39.685 1.00 62.34 172 ASP A CA 1
ATOM 1451 C C . ASP A 1 172 ? -13.985 -7.222 38.229 1.00 62.34 172 ASP A C 1
ATOM 1453 O O . ASP A 1 172 ? -15.026 -7.832 37.994 1.00 62.34 172 ASP A O 1
ATOM 1457 N N . LEU A 1 173 ? -13.217 -6.743 37.242 1.00 57.66 173 LEU A N 1
ATOM 1458 C CA . LEU A 1 173 ? -13.442 -6.976 35.808 1.00 57.66 173 LEU A CA 1
ATOM 1459 C C . LEU A 1 173 ? -12.642 -8.174 35.268 1.00 57.66 173 LEU A C 1
ATOM 1461 O O . LEU A 1 173 ? -12.781 -8.524 34.094 1.00 57.66 173 LEU A O 1
ATOM 1465 N N . SER A 1 174 ? -11.819 -8.825 36.104 1.00 53.28 174 SER A N 1
ATOM 1466 C CA . SER A 1 174 ? -11.075 -10.022 35.707 1.00 53.28 174 SER A CA 1
ATOM 1467 C C . SER A 1 174 ? -12.031 -11.209 35.548 1.00 53.28 174 SER A C 1
ATOM 1469 O O . SER A 1 174 ? -12.342 -11.942 36.485 1.00 53.28 174 SER A O 1
ATOM 1471 N N . VAL A 1 175 ? -12.534 -11.406 34.328 1.00 56.41 175 VAL A N 1
ATOM 1472 C CA . VAL A 1 175 ? -13.149 -12.678 33.940 1.00 56.41 175 VAL A CA 1
ATOM 1473 C C . VAL A 1 175 ? -12.082 -13.748 34.157 1.00 56.41 175 VAL A C 1
ATOM 1475 O O . VAL A 1 175 ? -10.973 -13.613 33.646 1.00 56.41 175 VAL A O 1
ATOM 1478 N N . SER A 1 176 ? -12.391 -14.800 34.917 1.00 53.50 176 SER A N 1
ATOM 1479 C CA . SER A 1 176 ? -11.434 -15.860 35.277 1.00 53.50 176 SER A CA 1
ATOM 1480 C C . SER A 1 176 ? -10.696 -16.463 34.075 1.00 53.50 176 SER A C 1
ATOM 1482 O O . SER A 1 176 ? -9.568 -16.905 34.225 1.00 53.50 176 SER A O 1
ATOM 1484 N N . VAL A 1 177 ? -11.307 -16.416 32.887 1.00 52.56 177 VAL A N 1
ATOM 1485 C CA . VAL A 1 177 ? -10.740 -16.865 31.605 1.00 52.56 177 VAL A CA 1
ATOM 1486 C C . VAL A 1 177 ? -9.593 -15.970 31.105 1.00 52.56 177 VAL A C 1
ATOM 1488 O O . VAL A 1 177 ? -8.661 -16.474 30.500 1.00 52.56 177 VAL A O 1
ATOM 1491 N N . LEU A 1 178 ? -9.622 -14.659 31.369 1.00 55.44 178 LEU A N 1
ATOM 1492 C CA . LEU A 1 178 ? -8.586 -13.714 30.917 1.00 55.44 178 LEU A CA 1
ATOM 1493 C C . LEU A 1 178 ? -7.364 -13.683 31.840 1.00 55.44 178 LEU A C 1
ATOM 1495 O O . LEU A 1 178 ? -6.317 -13.167 31.462 1.00 55.44 178 LEU A O 1
ATOM 1499 N N . LYS A 1 179 ? -7.496 -14.193 33.065 1.00 54.62 179 LYS A N 1
ATOM 1500 C CA . LYS A 1 179 ? -6.454 -14.086 34.087 1.00 54.62 179 LYS A CA 1
ATOM 1501 C C . LYS A 1 179 ? -5.228 -14.934 33.740 1.00 54.62 179 LYS A C 1
ATOM 1503 O O . LYS A 1 179 ? -4.110 -14.439 33.840 1.00 54.62 179 LYS A O 1
ATOM 1508 N N . ASP A 1 180 ? -5.464 -16.149 33.252 1.00 54.88 180 ASP A N 1
ATOM 1509 C CA . ASP A 1 180 ? -4.407 -17.089 32.866 1.00 54.88 180 ASP A CA 1
ATOM 1510 C C . ASP A 1 180 ? -3.658 -16.614 31.603 1.00 54.88 180 ASP A C 1
ATOM 1512 O O . ASP A 1 180 ? -2.433 -16.719 31.521 1.00 54.88 180 ASP A O 1
ATOM 1516 N N . ASP A 1 181 ? -4.371 -16.002 30.651 1.00 58.31 181 ASP A N 1
ATOM 1517 C CA . ASP A 1 181 ? -3.775 -15.477 29.417 1.00 58.31 181 ASP A CA 1
ATOM 1518 C C . ASP A 1 181 ? -2.996 -14.168 29.657 1.00 58.31 181 ASP A C 1
ATOM 1520 O O . ASP A 1 181 ? -1.914 -13.984 29.096 1.00 58.31 181 ASP A O 1
ATOM 1524 N N . ILE A 1 182 ? -3.483 -13.274 30.528 1.00 56.84 182 ILE A N 1
ATOM 1525 C CA . ILE A 1 182 ? -2.799 -12.012 30.867 1.00 56.84 182 ILE A CA 1
ATOM 1526 C C . ILE A 1 182 ? -1.505 -12.268 31.656 1.00 56.84 182 ILE A C 1
ATOM 1528 O O . ILE A 1 182 ? -0.490 -11.626 31.380 1.00 56.84 182 ILE A O 1
ATOM 1532 N N . GLU A 1 183 ? -1.494 -13.222 32.594 1.00 54.09 183 GLU A N 1
ATOM 1533 C CA . GLU A 1 183 ? -0.271 -13.578 33.333 1.00 54.09 183 GLU A CA 1
ATOM 1534 C C . GLU A 1 183 ? 0.829 -14.126 32.403 1.00 54.09 183 GLU A C 1
ATOM 1536 O O . GLU A 1 183 ? 2.010 -13.843 32.623 1.00 54.09 183 GLU A O 1
ATOM 1541 N N . SER A 1 184 ? 0.453 -14.817 31.319 1.00 54.62 184 SER A N 1
ATOM 1542 C CA . SER A 1 184 ? 1.396 -15.315 30.303 1.00 54.62 184 SER A CA 1
ATOM 1543 C C . SER A 1 184 ? 2.020 -14.209 29.435 1.00 54.62 184 SER A C 1
ATOM 1545 O O . SER A 1 184 ? 3.149 -14.349 28.966 1.00 54.62 184 SER A O 1
ATOM 1547 N N . ILE A 1 185 ? 1.308 -13.092 29.247 1.00 53.84 185 ILE A N 1
ATOM 1548 C CA . ILE A 1 185 ? 1.770 -11.937 28.461 1.00 53.84 185 ILE A CA 1
ATOM 1549 C C . ILE A 1 185 ? 2.712 -11.049 29.287 1.00 53.84 185 ILE A C 1
ATOM 1551 O O . ILE A 1 185 ? 3.625 -10.447 28.734 1.00 53.84 185 ILE A O 1
ATOM 1555 N N . LEU A 1 186 ? 2.528 -10.992 30.609 1.00 45.50 186 LEU A N 1
ATOM 1556 C CA . LEU A 1 186 ? 3.328 -10.159 31.518 1.00 45.50 186 LEU A CA 1
ATOM 1557 C C . LEU A 1 186 ? 4.649 -10.808 31.978 1.00 45.50 186 LEU A C 1
ATOM 1559 O O . LEU A 1 186 ? 5.407 -10.180 32.716 1.00 45.50 186 LEU A O 1
ATOM 1563 N N . THR A 1 187 ? 4.931 -12.055 31.584 1.00 41.81 187 THR A N 1
ATOM 1564 C CA . THR A 1 187 ? 6.161 -12.784 31.959 1.00 41.81 187 THR A CA 1
ATOM 1565 C C . THR A 1 187 ? 7.268 -12.788 30.890 1.00 41.81 187 THR A C 1
ATOM 1567 O O . THR A 1 187 ? 8.270 -13.486 31.062 1.00 41.81 187 THR A O 1
ATOM 1570 N N . PHE A 1 188 ? 7.143 -11.973 29.838 1.00 36.94 188 PHE A N 1
ATOM 1571 C CA . PHE A 1 188 ? 8.196 -11.682 28.850 1.00 36.94 188 PHE A CA 1
ATOM 1572 C C . PHE A 1 188 ? 8.485 -10.181 28.773 1.00 36.94 188 PHE A C 1
ATOM 1574 O O . PHE A 1 188 ? 9.636 -9.841 28.411 1.00 36.94 188 PHE A O 1
#